Protein AF-A0AAD7B2P4-F1 (afdb_monomer_lite)

Organism: NCBI:txid1738132

Sequence (208 aa):
MPHVQRLYASCAKVLDFLRAPALTEIAFDIHAFEAPQDTLSNFFARSSCTPRRLCIEGIPDPSVTADILNKHPAITSLTLLIDEDKPVDVSVDILHRHLTMLTVDNVTPVVSPLLREIRFGVVGPTFPNDSDYSLFITMLQSRRAPGSSCALADVLFLTYDSPTFDSVILSAMDALRKGGLSLVVRSGDTAEVRWAMKRFVYRVPWIY

Radius of gyration: 16.86 Å; chains: 1; bounding box: 52×45×42 Å

pLDDT: mean 81.53, std 12.49, range [33.88, 95.88]

Structure (mmCIF, N/CA/C/O backbone):
data_AF-A0AAD7B2P4-F1
#
_entry.id   AF-A0AAD7B2P4-F1
#
loop_
_atom_site.group_PDB
_atom_site.id
_atom_site.type_symbol
_atom_site.label_atom_id
_atom_site.label_alt_id
_atom_site.label_comp_id
_atom_site.label_asym_id
_atom_site.label_entity_id
_atom_site.label_seq_id
_atom_site.pdbx_PDB_ins_code
_atom_site.Cartn_x
_atom_site.Cartn_y
_atom_site.Cartn_z
_atom_site.occupancy
_atom_site.B_iso_or_equiv
_atom_site.auth_seq_id
_atom_site.auth_comp_id
_atom_site.auth_asym_id
_atom_site.auth_atom_id
_atom_site.pdbx_PDB_model_num
ATOM 1 N N . MET A 1 1 ? -26.119 -0.534 -4.260 1.00 62.16 1 MET A N 1
ATOM 2 C CA . MET A 1 1 ? -26.083 -1.952 -3.846 1.00 62.16 1 MET A CA 1
ATOM 3 C C . MET A 1 1 ? -25.779 -2.020 -2.349 1.00 62.16 1 MET A C 1
ATOM 5 O O . MET A 1 1 ? -24.640 -1.774 -1.969 1.00 62.16 1 MET A O 1
ATOM 9 N N . PRO A 1 2 ? -26.774 -2.279 -1.484 1.00 72.75 2 PRO A N 1
ATOM 10 C CA . PRO A 1 2 ? -26.628 -2.093 -0.034 1.00 72.75 2 PRO A CA 1
ATOM 11 C C . PRO A 1 2 ? -25.723 -3.126 0.656 1.00 72.75 2 PRO A C 1
ATOM 13 O O . PRO A 1 2 ? -25.266 -2.872 1.762 1.00 72.75 2 PRO A O 1
ATOM 16 N N . HIS A 1 3 ? -25.433 -4.261 0.011 1.00 84.06 3 HIS A N 1
ATOM 17 C CA . HIS A 1 3 ? -24.680 -5.371 0.614 1.00 84.06 3 HIS A CA 1
ATOM 18 C C . HIS A 1 3 ? -23.285 -5.590 0.015 1.00 84.06 3 HIS A C 1
ATOM 20 O O . HIS A 1 3 ? -22.590 -6.521 0.411 1.00 84.06 3 HIS A O 1
ATOM 26 N N . VAL A 1 4 ? -22.865 -4.770 -0.953 1.00 84.56 4 VAL A N 1
ATOM 27 C CA . VAL A 1 4 ? -21.546 -4.932 -1.577 1.00 84.56 4 VAL A CA 1
ATOM 28 C C . VAL A 1 4 ? -20.472 -4.493 -0.590 1.00 84.56 4 VAL A C 1
ATOM 30 O O . VAL A 1 4 ? -20.357 -3.313 -0.276 1.00 84.56 4 VAL A O 1
ATOM 33 N N . GLN A 1 5 ? -19.699 -5.465 -0.109 1.00 87.19 5 GLN A N 1
ATOM 34 C CA . GLN A 1 5 ? -18.582 -5.250 0.817 1.00 87.19 5 GLN A CA 1
ATOM 35 C C . GLN A 1 5 ? -17.244 -5.075 0.102 1.00 87.19 5 GLN A C 1
ATOM 37 O O . GLN A 1 5 ? -16.326 -4.471 0.650 1.00 87.19 5 GLN A O 1
ATOM 42 N N . ARG A 1 6 ? -17.133 -5.603 -1.120 1.00 87.94 6 ARG A N 1
ATOM 43 C CA . ARG A 1 6 ? -15.901 -5.623 -1.904 1.00 87.94 6 ARG A CA 1
ATOM 44 C C . ARG A 1 6 ? -16.196 -5.154 -3.317 1.00 87.94 6 ARG A C 1
ATOM 46 O O . ARG A 1 6 ? -17.137 -5.652 -3.934 1.00 87.94 6 ARG A O 1
ATOM 53 N N . LEU A 1 7 ? -15.403 -4.213 -3.805 1.00 86.62 7 LEU A N 1
ATOM 54 C CA . LEU A 1 7 ? -15.534 -3.650 -5.141 1.00 86.62 7 LEU A CA 1
ATOM 55 C C . LEU A 1 7 ? -14.169 -3.666 -5.813 1.00 86.62 7 LEU A C 1
ATOM 57 O O . LEU A 1 7 ? -13.215 -3.089 -5.298 1.00 86.62 7 LEU A O 1
ATOM 61 N N . TYR A 1 8 ? -14.114 -4.311 -6.971 1.00 86.06 8 TYR A N 1
ATOM 62 C CA . TYR A 1 8 ? -13.025 -4.150 -7.916 1.00 86.06 8 TYR A CA 1
ATOM 63 C C . TYR A 1 8 ? -13.550 -3.357 -9.107 1.00 86.06 8 TYR A C 1
ATOM 65 O O . TYR A 1 8 ? -14.603 -3.696 -9.655 1.00 86.06 8 TYR A O 1
ATOM 73 N N . ALA A 1 9 ? -12.844 -2.297 -9.478 1.00 81.88 9 ALA A N 1
ATOM 74 C CA . ALA A 1 9 ? -13.214 -1.455 -10.600 1.00 81.88 9 ALA A CA 1
ATOM 75 C C . ALA A 1 9 ? -11.976 -1.110 -11.427 1.00 81.88 9 ALA A C 1
ATOM 77 O O . ALA A 1 9 ? -11.047 -0.485 -10.928 1.00 81.88 9 ALA A O 1
ATOM 78 N N . SER A 1 10 ? -12.005 -1.474 -12.706 1.00 77.56 10 SER A N 1
ATOM 79 C CA . SER A 1 10 ? -10.991 -1.081 -13.690 1.00 77.56 10 SER A CA 1
ATOM 80 C C . SER A 1 10 ? -11.397 0.118 -14.546 1.00 77.56 10 SER A C 1
ATOM 82 O O . SER A 1 10 ? -10.651 0.554 -15.411 1.00 77.56 10 SER A O 1
ATOM 84 N N . CYS A 1 11 ? -12.595 0.662 -14.317 1.00 76.56 11 CYS A N 1
ATOM 85 C CA . CYS A 1 11 ? -13.093 1.849 -14.998 1.00 76.56 11 CYS A CA 1
ATOM 86 C C . CYS A 1 11 ? -13.671 2.821 -13.968 1.00 76.56 11 CYS A C 1
ATOM 88 O O . CYS A 1 11 ? -14.691 2.532 -13.332 1.00 76.56 11 CYS A O 1
ATOM 90 N N . ALA A 1 12 ? -13.046 3.992 -13.821 1.00 74.00 12 ALA A N 1
ATOM 91 C CA . ALA A 1 12 ? -13.447 4.981 -12.821 1.00 74.00 12 ALA A CA 1
ATOM 92 C C . ALA A 1 12 ? -14.881 5.491 -13.041 1.00 74.00 12 ALA A C 1
ATOM 94 O O . ALA A 1 12 ? -15.605 5.720 -12.075 1.00 74.00 12 ALA A O 1
ATOM 95 N N . LYS A 1 13 ? -15.345 5.574 -14.297 1.00 77.88 13 LYS A N 1
ATOM 96 C CA . LYS A 1 13 ? -16.713 6.017 -14.632 1.00 77.88 13 LYS A CA 1
ATOM 97 C C . LYS A 1 13 ? -17.796 5.150 -13.996 1.00 77.88 13 LYS A C 1
ATOM 99 O O . LYS A 1 13 ? -18.876 5.645 -13.699 1.00 77.88 13 LYS A O 1
ATOM 104 N N . VAL A 1 14 ? -17.529 3.864 -13.752 1.00 78.69 14 VAL A N 1
ATOM 105 C CA . VAL A 1 14 ? -18.493 2.983 -13.070 1.00 78.69 14 VAL A CA 1
ATOM 106 C C . VAL A 1 14 ? -18.776 3.490 -11.654 1.00 78.69 14 VAL A C 1
ATOM 108 O O . VAL A 1 14 ? -19.903 3.388 -11.172 1.00 78.69 14 VAL A O 1
ATOM 111 N N . LEU A 1 15 ? -17.790 4.107 -11.003 1.00 82.25 15 LEU A N 1
ATOM 112 C CA . LEU A 1 15 ? -17.927 4.624 -9.646 1.00 82.25 15 LEU A CA 1
ATOM 113 C C . LEU A 1 15 ? -18.937 5.762 -9.563 1.00 82.25 15 LEU A C 1
ATOM 115 O O . LEU A 1 15 ? -19.618 5.875 -8.543 1.00 82.25 15 LEU A O 1
ATOM 119 N N . ASP A 1 16 ? -19.107 6.544 -10.632 1.00 82.12 16 ASP A N 1
ATOM 120 C CA . ASP A 1 16 ? -20.086 7.635 -10.701 1.00 82.12 16 ASP A CA 1
ATOM 121 C C . ASP A 1 16 ? -21.530 7.173 -10.513 1.00 82.12 16 ASP A C 1
ATOM 123 O O . ASP A 1 16 ? -22.348 7.905 -9.954 1.00 82.12 16 ASP A O 1
ATOM 127 N N . PHE A 1 17 ? -21.817 5.921 -10.860 1.00 82.62 17 PHE A N 1
ATOM 128 C CA . PHE A 1 17 ? -23.153 5.338 -10.773 1.00 82.62 17 PHE A CA 1
ATOM 129 C C . PHE A 1 17 ? -23.341 4.429 -9.554 1.00 82.62 17 PHE A C 1
ATOM 131 O O . PHE A 1 17 ? -24.453 3.968 -9.282 1.00 82.62 17 PHE A O 1
ATOM 138 N N . LEU A 1 18 ? -22.275 4.161 -8.794 1.00 84.44 18 LEU A N 1
ATOM 139 C CA . LEU A 1 18 ? -22.318 3.237 -7.669 1.00 84.44 18 LEU A CA 1
ATOM 140 C C . LEU A 1 18 ? -22.552 3.950 -6.333 1.00 84.44 18 LEU A C 1
ATOM 142 O O . LEU A 1 18 ? -21.940 4.964 -6.001 1.00 84.44 18 LEU A O 1
ATOM 146 N N . ARG A 1 19 ? -23.423 3.336 -5.524 1.00 87.88 19 ARG A N 1
ATOM 147 C CA . ARG A 1 19 ? -23.543 3.571 -4.080 1.00 87.88 19 ARG A CA 1
ATOM 148 C C . ARG A 1 19 ? -23.366 2.249 -3.349 1.00 87.88 19 ARG A C 1
ATOM 150 O O . ARG A 1 19 ? -24.172 1.328 -3.548 1.00 87.88 19 ARG A O 1
ATOM 157 N N . ALA A 1 20 ? -22.335 2.162 -2.518 1.00 88.19 20 ALA A N 1
ATOM 158 C CA . ALA A 1 20 ? -21.986 0.955 -1.772 1.00 88.19 20 ALA A CA 1
ATOM 159 C C . ALA A 1 20 ? -21.660 1.296 -0.303 1.00 88.19 20 ALA A C 1
ATOM 161 O O . ALA A 1 20 ? -20.492 1.335 0.066 1.00 88.19 20 ALA A O 1
ATOM 162 N N . PRO A 1 21 ? -22.668 1.551 0.553 1.00 87.38 21 PRO A N 1
ATOM 163 C CA . PRO A 1 21 ? -22.439 1.982 1.939 1.00 87.38 21 PRO A CA 1
ATOM 164 C C . PRO A 1 21 ? -21.798 0.916 2.829 1.00 87.38 21 PRO A C 1
ATOM 166 O O . PRO A 1 21 ? -21.083 1.247 3.768 1.00 87.38 21 PRO A O 1
ATOM 169 N N . ALA A 1 22 ? -21.998 -0.365 2.513 1.00 87.62 22 ALA A N 1
ATOM 170 C CA . ALA A 1 22 ? -21.385 -1.478 3.235 1.00 87.62 22 ALA A CA 1
ATOM 171 C C . ALA A 1 22 ? -19.956 -1.810 2.763 1.00 87.62 22 ALA A C 1
ATOM 173 O O . ALA A 1 22 ? -19.406 -2.830 3.182 1.00 87.62 22 ALA A O 1
ATOM 174 N N . LEU A 1 23 ? -19.364 -1.001 1.877 1.00 88.25 23 LEU A N 1
ATOM 175 C CA . LEU A 1 23 ? -18.067 -1.297 1.284 1.00 88.25 23 LEU A CA 1
ATOM 176 C C . LEU A 1 23 ? -16.938 -1.187 2.314 1.00 88.25 23 LEU A C 1
ATOM 178 O O . LEU A 1 23 ? -16.748 -0.144 2.939 1.00 88.25 23 LEU A O 1
ATOM 182 N N . THR A 1 24 ? -16.167 -2.262 2.451 1.00 88.38 24 THR A N 1
ATOM 183 C CA . THR A 1 24 ? -15.015 -2.361 3.356 1.00 88.38 24 THR A CA 1
ATOM 184 C C . THR A 1 24 ? -13.703 -2.577 2.612 1.00 88.38 24 THR A C 1
ATOM 186 O O . THR A 1 24 ? -12.643 -2.294 3.169 1.00 88.38 24 THR A O 1
ATOM 189 N N . GLU A 1 25 ? -13.742 -3.035 1.361 1.00 88.25 25 GLU A N 1
ATOM 190 C CA . GLU A 1 25 ? -12.551 -3.220 0.532 1.00 88.25 25 GLU A CA 1
ATOM 191 C C . GLU A 1 25 ? -12.788 -2.671 -0.861 1.00 88.25 25 GLU A C 1
ATOM 193 O O . GLU A 1 25 ? -13.838 -2.904 -1.471 1.00 88.25 25 GLU A O 1
ATOM 198 N N . ILE A 1 26 ? -11.785 -1.965 -1.363 1.00 87.12 26 ILE A N 1
ATOM 199 C CA . ILE A 1 26 ? -11.843 -1.372 -2.681 1.00 87.12 26 ILE A CA 1
ATOM 200 C C . ILE A 1 26 ? -10.515 -1.540 -3.398 1.00 87.12 26 ILE A C 1
ATOM 202 O O . ILE A 1 26 ? -9.444 -1.332 -2.823 1.00 87.12 26 ILE A O 1
ATOM 206 N N . ALA A 1 27 ? -10.605 -1.963 -4.648 1.00 85.44 27 ALA A N 1
ATOM 207 C CA . ALA A 1 27 ? -9.470 -2.153 -5.518 1.00 85.44 27 ALA A CA 1
ATOM 208 C C . ALA A 1 27 ? -9.734 -1.464 -6.851 1.00 85.44 27 ALA A C 1
ATOM 210 O O . ALA A 1 27 ? -10.786 -1.665 -7.465 1.00 85.44 27 ALA A O 1
ATOM 211 N N . PHE A 1 28 ? -8.773 -0.654 -7.270 1.00 80.81 28 PHE A N 1
ATOM 212 C CA . PHE A 1 28 ? -8.851 0.130 -8.486 1.00 80.81 28 PHE A CA 1
ATOM 213 C C . PHE A 1 28 ? -7.697 -0.194 -9.404 1.00 80.81 28 PHE A C 1
ATOM 215 O O . PHE A 1 28 ? -6.551 -0.208 -8.966 1.00 80.81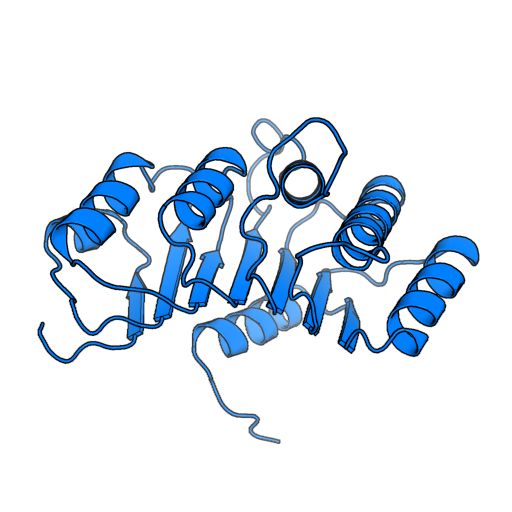 28 PHE A O 1
ATOM 222 N N . ASP A 1 29 ? -8.012 -0.390 -10.674 1.00 78.88 29 ASP A N 1
ATOM 223 C CA . ASP A 1 29 ? -7.012 -0.338 -11.729 1.00 78.88 29 ASP A CA 1
ATOM 224 C C . ASP A 1 29 ? -7.004 1.083 -12.300 1.00 78.88 29 ASP A C 1
ATOM 226 O O . ASP A 1 29 ? -7.985 1.542 -12.892 1.00 78.88 29 ASP A O 1
ATOM 230 N N . ILE A 1 30 ? -5.928 1.813 -12.019 1.00 69.50 30 ILE A N 1
ATOM 231 C CA . ILE A 1 30 ? -5.677 3.161 -12.512 1.00 69.50 30 ILE A CA 1
ATOM 232 C C . ILE A 1 30 ? -4.673 3.047 -13.648 1.00 69.50 30 ILE A C 1
ATOM 234 O O . ILE A 1 30 ? -3.461 3.234 -13.508 1.00 69.50 30 ILE A O 1
ATOM 238 N N . HIS A 1 31 ? -5.203 2.825 -14.842 1.00 65.38 31 HIS A N 1
ATOM 239 C CA . HIS A 1 31 ? -4.463 3.182 -16.033 1.00 65.38 31 HIS A CA 1
ATOM 240 C C . HIS A 1 31 ? -4.279 4.706 -16.030 1.00 65.38 31 HIS A C 1
ATOM 242 O O . HIS A 1 31 ? -5.256 5.433 -15.865 1.00 65.38 31 HIS A O 1
ATOM 248 N N . ALA A 1 32 ? -3.033 5.163 -16.216 1.00 52.56 32 ALA A N 1
ATOM 249 C CA . ALA A 1 32 ? -2.529 6.550 -16.122 1.00 52.56 32 ALA A CA 1
ATOM 250 C C . ALA A 1 32 ? -3.357 7.695 -16.765 1.00 52.56 32 ALA A C 1
ATOM 252 O O . ALA A 1 32 ? -2.968 8.852 -16.676 1.00 52.56 32 ALA A O 1
ATOM 253 N N . PHE A 1 33 ? -4.480 7.398 -17.417 1.00 50.88 33 PHE A N 1
ATOM 254 C CA . PHE A 1 33 ? -5.346 8.348 -18.105 1.00 50.88 33 PHE A CA 1
ATOM 255 C C . PHE A 1 33 ? -6.777 8.436 -17.541 1.00 50.88 33 PHE A C 1
ATOM 257 O O . PHE A 1 33 ? -7.540 9.265 -18.028 1.00 50.88 33 PHE A O 1
ATOM 264 N N . GLU A 1 34 ? -7.178 7.621 -16.552 1.00 53.31 34 GLU A N 1
ATOM 265 C CA . GLU A 1 34 ? -8.616 7.436 -16.266 1.00 53.31 34 GLU A CA 1
ATOM 266 C C . GLU A 1 34 ? -9.104 7.605 -14.822 1.00 53.31 34 GLU A C 1
ATOM 268 O O . GLU A 1 34 ? -10.308 7.482 -14.607 1.00 53.31 34 GLU A O 1
ATOM 273 N N . ALA A 1 35 ? -8.278 7.957 -13.835 1.00 56.41 35 ALA A N 1
ATOM 274 C CA . ALA A 1 35 ? -8.804 8.259 -12.497 1.00 56.41 35 ALA A CA 1
ATOM 275 C C . ALA A 1 35 ? -8.678 9.750 -12.157 1.00 56.41 35 ALA A C 1
ATOM 277 O O . ALA A 1 35 ? -7.710 10.144 -11.504 1.00 56.41 35 ALA A O 1
ATOM 278 N N . PRO A 1 36 ? -9.658 10.596 -12.533 1.00 61.00 36 PRO A N 1
ATOM 279 C CA . PRO A 1 36 ? -9.797 11.896 -11.900 1.00 61.00 36 PRO A CA 1
ATOM 280 C C . PRO A 1 36 ? -9.910 11.667 -10.389 1.00 61.00 36 PRO A C 1
ATOM 282 O O . PRO A 1 36 ? -10.794 10.943 -9.926 1.00 61.00 36 PRO A O 1
ATOM 285 N N . GLN A 1 37 ? -9.017 12.278 -9.615 1.00 63.50 37 GLN A N 1
ATOM 286 C CA . GLN A 1 37 ? -9.062 12.348 -8.147 1.00 63.50 37 GLN A CA 1
ATOM 287 C C . GLN A 1 37 ? -10.467 12.710 -7.627 1.00 63.50 37 GLN A C 1
ATOM 289 O O . GLN A 1 37 ? -10.914 12.232 -6.575 1.00 63.50 37 GLN A O 1
ATOM 294 N N . ASP A 1 38 ? -11.191 13.493 -8.425 1.00 70.25 38 ASP A N 1
ATOM 295 C CA . ASP A 1 38 ? -12.582 13.868 -8.223 1.00 70.25 38 ASP A CA 1
ATOM 296 C C . ASP A 1 38 ? -13.528 12.664 -8.244 1.00 70.25 38 ASP A C 1
ATOM 298 O O . ASP A 1 38 ? -14.393 12.559 -7.382 1.00 70.25 38 ASP A O 1
ATOM 302 N N . THR A 1 39 ? -13.363 11.708 -9.162 1.00 77.56 39 THR A N 1
ATOM 303 C CA . THR A 1 39 ? -14.240 10.533 -9.282 1.00 77.56 39 THR A CA 1
ATOM 304 C C . THR A 1 39 ? -14.177 9.651 -8.034 1.00 77.56 39 THR A C 1
ATOM 306 O O . THR A 1 39 ? -15.216 9.232 -7.519 1.00 77.56 39 THR A O 1
ATOM 309 N N . LEU A 1 40 ? -12.976 9.418 -7.494 1.00 76.31 40 LEU A N 1
ATOM 310 C CA . LEU A 1 40 ? -12.789 8.635 -6.268 1.00 76.31 40 LEU A CA 1
ATOM 311 C C . LEU A 1 40 ? -13.313 9.371 -5.036 1.00 76.31 40 LEU A C 1
ATOM 313 O O . LEU A 1 40 ? -14.074 8.800 -4.252 1.00 76.31 40 LEU A O 1
ATOM 317 N N . SER A 1 41 ? -12.971 10.654 -4.898 1.00 75.31 41 SER A N 1
ATOM 318 C CA . SER A 1 41 ? -13.468 11.488 -3.798 1.00 75.31 41 SER A CA 1
ATOM 319 C C . SER A 1 41 ? -15.001 11.553 -3.802 1.00 75.31 41 SER A C 1
ATOM 321 O O . SER A 1 41 ? -15.642 11.339 -2.770 1.00 75.31 41 SER A O 1
ATOM 323 N N . ASN A 1 42 ? -15.601 11.762 -4.977 1.00 80.62 42 ASN A N 1
ATOM 324 C CA . ASN A 1 42 ? -17.049 11.798 -5.157 1.00 80.62 42 ASN A CA 1
ATOM 325 C C . ASN A 1 42 ? -17.691 10.444 -4.852 1.00 80.62 42 ASN A C 1
ATOM 327 O O . ASN A 1 42 ? -18.747 10.389 -4.220 1.00 80.62 42 ASN A O 1
ATOM 331 N N . PHE A 1 43 ? -17.061 9.341 -5.259 1.00 84.88 43 PHE A N 1
ATOM 332 C CA . PHE A 1 43 ? -17.543 8.003 -4.943 1.00 84.88 43 PHE A CA 1
ATOM 333 C C . PHE A 1 43 ? -17.619 7.755 -3.438 1.00 84.88 43 PHE A C 1
ATOM 335 O O . PHE A 1 43 ? -18.668 7.317 -2.954 1.00 84.88 43 PHE A O 1
ATOM 342 N N . PHE A 1 44 ? -16.553 8.052 -2.695 1.00 83.19 44 PHE A N 1
ATOM 343 C CA . PHE A 1 44 ? -16.549 7.840 -1.252 1.00 83.19 44 PHE A CA 1
ATOM 344 C C . PHE A 1 44 ? -17.543 8.754 -0.534 1.00 83.19 44 PHE A C 1
ATOM 346 O O . PHE A 1 44 ? -18.286 8.282 0.329 1.00 83.19 44 PHE A O 1
ATOM 353 N N . ALA A 1 45 ? -17.633 10.025 -0.943 1.00 81.56 45 ALA A N 1
ATOM 354 C CA . ALA A 1 45 ? -18.609 10.965 -0.399 1.00 81.56 45 ALA A CA 1
ATOM 355 C C . ALA A 1 45 ? -20.053 10.465 -0.594 1.00 81.56 45 ALA A C 1
ATOM 357 O O . ALA A 1 45 ? -20.833 10.425 0.358 1.00 81.56 45 ALA A O 1
ATOM 358 N N . ARG A 1 46 ? -20.403 10.010 -1.807 1.00 86.38 46 ARG A N 1
ATOM 359 C CA . ARG A 1 46 ? -21.746 9.485 -2.124 1.00 86.38 46 ARG A CA 1
ATOM 360 C C . ARG A 1 46 ? -22.046 8.142 -1.468 1.00 86.38 46 ARG A C 1
ATOM 362 O O . ARG A 1 46 ? -23.200 7.876 -1.139 1.00 86.38 46 ARG A O 1
ATOM 369 N N . SER A 1 47 ? -21.050 7.263 -1.373 1.00 84.12 47 SER A N 1
ATOM 370 C CA . SER A 1 47 ? -21.241 5.920 -0.825 1.00 84.12 47 SER A CA 1
ATOM 371 C C . SER A 1 47 ? -21.302 5.925 0.697 1.00 84.12 47 SER A C 1
ATOM 373 O O . SER A 1 47 ? -21.877 4.995 1.248 1.00 84.12 47 SER A O 1
ATOM 375 N N . SER A 1 48 ? -20.741 6.940 1.369 1.00 84.12 48 SER A N 1
ATOM 376 C CA . SER A 1 48 ? -20.627 6.997 2.837 1.00 84.12 48 SER A CA 1
ATOM 377 C C . SER A 1 48 ? -19.980 5.737 3.432 1.00 84.12 48 SER A C 1
ATOM 379 O O . SER A 1 48 ? -20.280 5.336 4.555 1.00 84.12 48 SER A O 1
ATOM 381 N N . CYS A 1 49 ? -19.119 5.079 2.655 1.00 87.12 49 CYS A N 1
ATOM 382 C CA . CYS A 1 49 ? -18.442 3.864 3.072 1.00 87.12 49 CYS A CA 1
ATOM 383 C C . CYS A 1 49 ? -17.170 4.177 3.865 1.00 87.12 49 CYS A C 1
ATOM 385 O O . CYS A 1 49 ? -16.618 5.275 3.806 1.00 87.12 49 CYS A O 1
ATOM 387 N N . THR A 1 50 ? -16.705 3.185 4.619 1.00 88.56 50 THR A N 1
ATOM 388 C CA . THR A 1 50 ? -15.506 3.275 5.462 1.00 88.56 50 THR A CA 1
ATOM 389 C C . THR A 1 50 ? -14.561 2.134 5.091 1.00 88.56 50 THR A C 1
ATOM 391 O O . THR A 1 50 ? -14.484 1.123 5.798 1.00 88.56 50 THR A O 1
ATOM 394 N N . PRO A 1 51 ? -13.878 2.239 3.935 1.00 89.94 51 PRO A N 1
ATOM 395 C CA . PRO A 1 51 ? -12.998 1.177 3.477 1.00 89.94 51 PRO A CA 1
ATOM 396 C C . PRO A 1 51 ? -11.873 0.958 4.491 1.00 89.94 51 PRO A C 1
ATOM 398 O O . PRO A 1 51 ? -11.290 1.901 5.018 1.00 89.94 51 PRO A O 1
ATOM 401 N N . ARG A 1 52 ? -11.561 -0.311 4.750 1.00 92.69 52 ARG A N 1
ATOM 402 C CA . ARG A 1 52 ? -10.404 -0.745 5.541 1.00 92.69 52 ARG A CA 1
ATOM 403 C C . ARG A 1 52 ? -9.215 -1.102 4.664 1.00 92.69 52 ARG A C 1
ATOM 405 O O . ARG A 1 52 ? -8.083 -1.093 5.140 1.00 92.69 52 ARG A O 1
ATOM 412 N N . ARG A 1 53 ? -9.473 -1.448 3.401 1.00 91.94 53 ARG A N 1
ATOM 413 C CA . ARG A 1 53 ? -8.450 -1.856 2.438 1.00 91.94 53 ARG A CA 1
ATOM 414 C C . ARG A 1 53 ? -8.581 -1.069 1.150 1.00 91.94 53 ARG A C 1
ATOM 416 O O . ARG A 1 53 ? -9.676 -1.006 0.590 1.00 91.94 53 ARG A O 1
ATOM 423 N N . LEU A 1 54 ? -7.455 -0.532 0.700 1.00 90.81 54 LEU A N 1
ATOM 424 C CA . LEU A 1 54 ? -7.305 0.173 -0.562 1.00 90.81 54 LEU A CA 1
ATOM 425 C C . LEU A 1 54 ? -6.221 -0.521 -1.383 1.00 90.81 54 LEU A C 1
ATOM 427 O O . LEU A 1 54 ? -5.085 -0.654 -0.927 1.00 90.81 54 LEU A O 1
ATOM 431 N N . CYS A 1 55 ? -6.580 -0.951 -2.587 1.00 89.44 55 CYS A N 1
ATOM 432 C CA . CYS A 1 55 ? -5.629 -1.450 -3.570 1.00 89.44 55 CYS A CA 1
ATOM 433 C C . CYS A 1 55 ? -5.656 -0.556 -4.807 1.00 89.44 55 CYS A C 1
ATOM 435 O O . CYS A 1 55 ? -6.740 -0.224 -5.290 1.00 89.44 55 CYS A O 1
ATOM 437 N N . ILE A 1 56 ? -4.485 -0.189 -5.317 1.00 86.50 56 ILE A N 1
ATOM 438 C CA . ILE A 1 56 ? -4.344 0.591 -6.544 1.00 86.50 56 ILE A CA 1
ATOM 439 C C . ILE A 1 56 ? -3.331 -0.110 -7.453 1.00 86.50 56 ILE A C 1
ATOM 441 O O . ILE A 1 56 ? -2.211 -0.376 -7.027 1.00 86.50 56 ILE A O 1
ATOM 445 N N . GLU A 1 57 ? -3.744 -0.435 -8.673 1.00 83.06 57 GLU A N 1
ATOM 446 C CA . GLU A 1 57 ? -2.928 -1.012 -9.751 1.00 83.06 57 GLU A CA 1
ATOM 447 C C . GLU A 1 57 ? -2.664 0.058 -10.824 1.00 83.06 57 GLU A C 1
ATOM 449 O O . GLU A 1 57 ? -3.508 0.925 -11.044 1.00 83.06 57 GLU A O 1
ATOM 454 N N . GLY A 1 58 ? -1.490 0.034 -11.459 1.00 80.31 58 GLY A N 1
ATOM 455 C CA . GLY A 1 58 ? -1.108 0.950 -12.534 1.00 80.31 58 GLY A CA 1
ATOM 456 C C . GLY A 1 58 ? -0.123 2.036 -12.096 1.00 80.31 58 GLY A C 1
ATOM 457 O O . GLY A 1 58 ? 0.905 1.743 -11.499 1.00 80.31 58 GLY A O 1
ATOM 458 N N . ILE A 1 59 ? -0.417 3.299 -12.414 1.00 77.00 59 ILE A N 1
ATOM 459 C CA . ILE A 1 59 ? 0.470 4.453 -12.158 1.00 77.00 59 ILE A CA 1
ATOM 460 C C . ILE A 1 59 ? -0.258 5.425 -11.213 1.00 77.00 59 ILE A C 1
ATOM 462 O O . ILE A 1 59 ? -0.783 6.446 -11.663 1.00 77.00 59 ILE A O 1
ATOM 466 N N . PRO A 1 60 ? -0.391 5.094 -9.912 1.00 76.12 60 PRO A N 1
ATOM 467 C CA . PRO A 1 60 ? -1.026 5.996 -8.958 1.00 76.12 60 PRO A CA 1
ATOM 468 C C . PRO A 1 60 ? -0.211 7.281 -8.797 1.00 76.12 60 PRO A C 1
ATOM 470 O O . PRO A 1 60 ? 1.012 7.230 -8.708 1.00 76.12 60 PRO A O 1
ATOM 473 N N . ASP A 1 61 ? -0.871 8.435 -8.697 1.00 79.88 61 ASP A N 1
ATOM 474 C CA . ASP A 1 61 ? -0.194 9.651 -8.241 1.00 79.88 61 ASP A CA 1
ATOM 475 C C . ASP A 1 61 ? -0.101 9.640 -6.695 1.00 79.88 61 ASP A C 1
ATOM 477 O O . ASP A 1 61 ? -1.126 9.467 -6.023 1.00 79.88 61 ASP A O 1
ATOM 481 N N . PRO A 1 62 ? 1.090 9.846 -6.100 1.00 84.38 62 PRO A N 1
ATOM 482 C CA . PRO A 1 62 ? 1.274 9.865 -4.647 1.00 84.38 62 PRO A CA 1
ATOM 483 C C . PRO A 1 62 ? 0.385 10.871 -3.905 1.00 84.38 62 PRO A C 1
ATOM 485 O O . PRO A 1 62 ? -0.051 10.590 -2.790 1.00 84.38 62 PRO A O 1
ATOM 488 N N . SER A 1 63 ? 0.100 12.033 -4.502 1.00 83.19 63 SER A N 1
ATOM 489 C CA . SER A 1 63 ? -0.766 13.055 -3.903 1.00 83.19 63 SER A CA 1
ATOM 490 C C . SER A 1 63 ? -2.218 12.588 -3.830 1.00 83.19 63 SER A C 1
ATOM 492 O O . SER A 1 63 ? -2.868 12.755 -2.800 1.00 83.19 63 SER A O 1
ATOM 494 N N . VAL A 1 64 ? -2.697 11.898 -4.870 1.00 82.06 64 VAL A N 1
ATOM 495 C CA . VAL A 1 64 ? -4.033 11.288 -4.897 1.00 82.06 64 VAL A CA 1
ATOM 496 C C . VAL A 1 64 ? -4.130 10.187 -3.843 1.00 82.06 64 VAL A C 1
ATOM 498 O O . VAL A 1 64 ? -5.106 10.132 -3.093 1.00 82.06 64 VAL A O 1
ATOM 501 N N . THR A 1 65 ? -3.104 9.339 -3.735 1.00 86.50 65 THR A N 1
ATOM 502 C CA . THR A 1 65 ? -3.033 8.299 -2.700 1.00 86.50 65 THR A CA 1
ATOM 503 C C . THR A 1 65 ? -3.070 8.910 -1.294 1.00 86.50 65 THR A C 1
ATOM 505 O O . THR A 1 65 ? -3.864 8.468 -0.460 1.00 86.50 65 THR A O 1
ATOM 508 N N . ALA A 1 66 ? -2.268 9.947 -1.030 1.00 88.31 66 ALA A N 1
ATOM 509 C CA . ALA A 1 66 ? -2.236 10.638 0.261 1.00 88.31 66 ALA A CA 1
ATOM 510 C C . ALA A 1 66 ? -3.593 11.257 0.618 1.00 88.31 66 ALA A C 1
ATOM 512 O O . ALA A 1 66 ? -4.083 11.092 1.735 1.00 88.31 66 ALA A O 1
ATOM 513 N N . ASP A 1 67 ? -4.237 11.912 -0.346 1.00 85.69 67 ASP A N 1
ATOM 514 C CA . ASP A 1 67 ? -5.558 12.508 -0.180 1.00 85.69 67 ASP A CA 1
ATOM 515 C C . ASP A 1 67 ? -6.623 11.480 0.201 1.00 85.69 67 ASP A C 1
ATOM 517 O O . ASP A 1 67 ? -7.416 11.718 1.115 1.00 85.69 67 ASP A O 1
ATOM 521 N N . ILE A 1 68 ? -6.642 10.327 -0.474 1.00 86.00 68 ILE A N 1
ATOM 522 C CA . ILE A 1 68 ? -7.572 9.237 -0.158 1.00 86.00 68 ILE A CA 1
ATOM 523 C C . ILE A 1 68 ? -7.314 8.734 1.264 1.00 86.00 68 ILE A C 1
ATOM 525 O O . ILE A 1 68 ? -8.251 8.602 2.050 1.00 86.00 68 ILE A O 1
ATOM 529 N N . LEU A 1 69 ? -6.053 8.490 1.617 1.00 90.06 69 LEU A N 1
ATOM 530 C CA . LEU A 1 69 ? -5.667 8.008 2.942 1.00 90.06 69 LEU A CA 1
ATOM 531 C C . LEU A 1 69 ? -6.046 8.993 4.059 1.00 90.06 69 LEU A C 1
ATOM 533 O O . LEU A 1 69 ? -6.527 8.570 5.110 1.00 90.06 69 LEU A O 1
ATOM 537 N N . ASN A 1 70 ? -5.894 10.295 3.819 1.00 87.94 70 ASN A N 1
ATOM 538 C CA . ASN A 1 70 ? -6.246 11.340 4.779 1.00 87.94 70 ASN A CA 1
ATOM 539 C C . ASN A 1 70 ? -7.765 11.509 4.929 1.00 87.94 70 ASN A C 1
ATOM 541 O O . ASN A 1 70 ? -8.261 11.700 6.040 1.00 87.94 70 ASN A O 1
ATOM 545 N N . LYS A 1 71 ? -8.525 11.402 3.832 1.00 86.44 71 LYS A N 1
ATOM 546 C CA . LYS A 1 71 ? -9.999 11.470 3.852 1.00 86.44 71 LYS A CA 1
ATOM 547 C C . LYS A 1 71 ? -10.641 10.197 4.411 1.00 86.44 71 LYS A C 1
ATOM 549 O O . LYS A 1 71 ? -11.768 10.247 4.907 1.00 86.44 71 LYS A O 1
ATOM 554 N N . HIS A 1 72 ? -9.936 9.067 4.361 1.00 88.19 72 HIS A N 1
ATOM 555 C CA . HIS A 1 72 ? -10.429 7.759 4.794 1.00 88.19 72 HIS A CA 1
ATOM 556 C C . HIS A 1 72 ? -9.505 7.121 5.842 1.00 88.19 72 HIS A C 1
ATOM 558 O O . HIS A 1 72 ? -8.872 6.097 5.576 1.00 88.19 72 HIS A O 1
ATOM 564 N N . PRO A 1 73 ? -9.486 7.651 7.081 1.00 88.62 73 PRO A N 1
ATOM 565 C CA . PRO A 1 73 ? -8.587 7.182 8.140 1.00 88.62 73 PRO A CA 1
ATOM 566 C C . PRO A 1 73 ? -8.869 5.744 8.606 1.00 88.62 73 PRO A C 1
ATOM 568 O O . PRO A 1 73 ? -8.055 5.149 9.302 1.00 88.62 73 PRO A O 1
ATOM 571 N N . ALA A 1 74 ? -10.014 5.163 8.231 1.00 90.94 74 ALA A N 1
ATOM 572 C CA . ALA A 1 74 ? -10.338 3.765 8.512 1.00 90.94 74 ALA A CA 1
ATOM 573 C C . ALA A 1 74 ? -9.505 2.766 7.684 1.00 90.94 74 ALA A C 1
ATOM 575 O O . ALA A 1 74 ? -9.516 1.571 7.997 1.00 90.94 74 ALA A O 1
ATOM 576 N N . ILE A 1 75 ? -8.799 3.230 6.643 1.00 93.31 75 ILE A N 1
ATOM 577 C CA . ILE A 1 75 ? -7.923 2.392 5.825 1.00 93.31 75 ILE A CA 1
ATOM 578 C C . ILE A 1 75 ? -6.720 1.968 6.666 1.00 93.31 75 ILE A C 1
ATOM 580 O O . ILE A 1 75 ? -5.894 2.785 7.064 1.00 93.31 75 ILE A O 1
ATOM 584 N N . THR A 1 76 ? -6.602 0.663 6.896 1.00 95.69 76 THR A N 1
ATOM 585 C CA . THR A 1 76 ? -5.493 0.053 7.639 1.00 95.69 76 T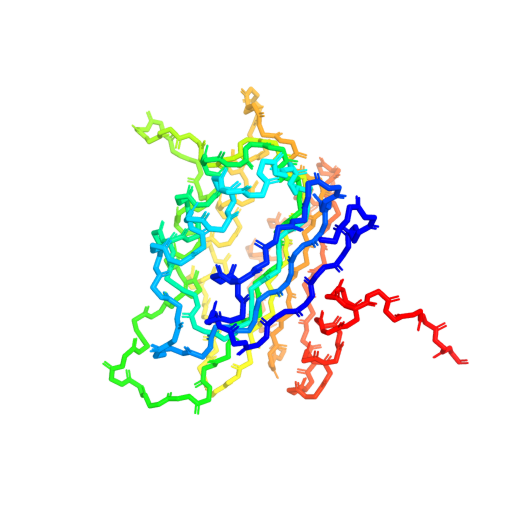HR A CA 1
ATOM 586 C C . THR A 1 76 ? -4.576 -0.784 6.752 1.00 95.69 76 THR A C 1
ATOM 588 O O . THR A 1 76 ? -3.513 -1.203 7.208 1.00 95.69 76 THR A O 1
ATOM 591 N N . SER A 1 77 ? -4.966 -1.028 5.497 1.00 95.25 77 SER A N 1
ATOM 592 C CA . SER A 1 77 ? -4.215 -1.832 4.533 1.00 95.25 77 SER A CA 1
ATOM 593 C C . SER A 1 77 ? -4.141 -1.113 3.190 1.00 95.25 77 SER A C 1
ATOM 595 O O . SER A 1 77 ? -5.178 -0.830 2.581 1.00 95.25 77 SER A O 1
ATOM 597 N N . LEU A 1 78 ? -2.919 -0.832 2.742 1.00 94.25 78 LEU A N 1
ATOM 598 C CA . LEU A 1 78 ? -2.617 -0.216 1.454 1.00 94.25 78 LEU A CA 1
ATOM 599 C C . LEU A 1 78 ? -1.855 -1.209 0.579 1.00 94.25 78 LEU A C 1
ATOM 601 O O . LEU A 1 78 ? -0.872 -1.804 1.015 1.00 94.25 78 LEU A O 1
ATOM 605 N N . THR A 1 79 ? -2.301 -1.380 -0.659 1.00 92.31 79 THR A N 1
ATOM 606 C CA . THR A 1 79 ? -1.608 -2.176 -1.676 1.00 92.31 79 THR A CA 1
ATOM 607 C C . THR A 1 79 ? -1.430 -1.334 -2.929 1.00 92.31 79 THR A C 1
ATOM 609 O O . THR A 1 79 ? -2.410 -0.831 -3.472 1.00 92.31 79 THR A O 1
ATOM 612 N N . LEU A 1 80 ? -0.191 -1.184 -3.379 1.00 90.44 80 LEU A N 1
ATOM 613 C CA . LEU A 1 80 ? 0.179 -0.451 -4.582 1.00 90.44 80 LEU A CA 1
ATOM 614 C C . LEU A 1 80 ? 0.886 -1.418 -5.529 1.00 90.44 80 LEU A C 1
ATOM 616 O O . LEU A 1 80 ? 1.958 -1.926 -5.206 1.00 90.44 80 LEU A O 1
ATOM 620 N N . LEU A 1 81 ? 0.262 -1.707 -6.666 1.00 86.44 81 LEU A N 1
ATOM 621 C CA . LEU A 1 81 ? 0.874 -2.420 -7.780 1.00 86.44 81 LEU A CA 1
ATOM 622 C C . LEU A 1 81 ? 1.245 -1.382 -8.837 1.00 86.44 81 LEU A C 1
ATOM 624 O O . LEU A 1 81 ? 0.382 -0.890 -9.555 1.00 86.44 81 LEU A O 1
ATOM 628 N N . ILE A 1 82 ? 2.521 -1.026 -8.871 1.00 84.62 82 ILE A N 1
ATOM 629 C CA . ILE A 1 82 ? 3.095 -0.044 -9.778 1.00 84.62 82 ILE A CA 1
ATOM 630 C C . ILE A 1 82 ? 3.463 -0.774 -11.069 1.00 84.62 82 ILE A C 1
ATOM 632 O O . ILE A 1 82 ? 4.284 -1.690 -11.048 1.00 84.62 82 ILE A O 1
ATOM 636 N N . ASP A 1 83 ? 2.804 -0.395 -12.160 1.00 78.19 83 ASP A N 1
ATOM 637 C CA . ASP A 1 83 ? 2.991 -0.971 -13.491 1.00 78.19 83 ASP A CA 1
ATOM 638 C C . ASP A 1 83 ? 3.641 0.065 -14.417 1.00 78.19 83 ASP A C 1
ATOM 640 O O . ASP A 1 83 ? 2.991 1.006 -14.884 1.00 78.19 83 ASP A O 1
ATOM 644 N N . GLU A 1 84 ? 4.942 -0.094 -14.638 1.00 68.25 84 GLU A N 1
ATOM 645 C CA . GLU A 1 84 ? 5.808 0.817 -15.388 1.00 68.25 84 GLU A CA 1
ATOM 646 C C . GLU A 1 84 ? 5.986 0.389 -16.854 1.00 68.25 84 GLU A C 1
ATOM 648 O O . GLU A 1 84 ? 6.850 0.919 -17.546 1.00 68.25 84 GLU A O 1
ATOM 653 N N . ASP A 1 85 ? 5.134 -0.499 -17.387 1.00 62.16 85 ASP A N 1
ATOM 654 C CA . ASP A 1 85 ? 5.123 -0.900 -18.810 1.00 62.16 85 ASP A CA 1
ATOM 655 C C . ASP A 1 85 ? 4.765 0.261 -19.789 1.00 62.16 85 ASP A C 1
ATOM 657 O O . ASP A 1 85 ? 4.431 0.033 -20.956 1.00 62.16 85 ASP A O 1
ATOM 661 N N . LYS A 1 86 ? 4.814 1.531 -19.352 1.00 54.22 86 LYS A N 1
ATOM 662 C CA . LYS A 1 86 ? 4.499 2.735 -20.145 1.00 54.22 86 LYS A CA 1
ATOM 663 C C . LYS A 1 86 ? 5.736 3.627 -20.366 1.00 54.22 86 LYS A C 1
ATOM 665 O O . LYS A 1 86 ? 6.680 3.564 -19.589 1.00 54.22 86 LYS A O 1
ATOM 670 N N . PRO A 1 87 ? 5.759 4.468 -21.422 1.00 51.69 87 PRO A N 1
ATOM 671 C CA . PRO A 1 87 ? 6.950 5.222 -21.823 1.00 51.69 87 PRO A CA 1
ATOM 672 C C . PRO A 1 87 ? 7.504 6.162 -20.738 1.00 51.69 87 PRO A C 1
ATOM 674 O O . PRO A 1 87 ? 6.749 6.848 -20.048 1.00 51.69 87 PRO A O 1
ATOM 677 N N . VAL A 1 88 ? 8.838 6.232 -20.692 1.00 48.59 88 VAL A N 1
ATOM 678 C CA . VAL A 1 88 ? 9.711 6.870 -19.683 1.00 48.59 88 VAL A CA 1
ATOM 679 C C . VAL A 1 88 ? 9.449 8.371 -19.448 1.00 48.59 88 VAL A C 1
ATOM 681 O O . VAL A 1 88 ? 9.781 8.907 -18.395 1.00 48.59 88 VAL A O 1
ATOM 684 N N . ASP A 1 89 ? 8.791 9.066 -20.380 1.00 50.22 89 ASP A N 1
ATOM 685 C CA . ASP A 1 89 ? 8.583 10.523 -20.299 1.00 50.22 89 ASP A CA 1
ATOM 686 C C . ASP A 1 89 ? 7.542 10.967 -19.247 1.00 50.22 89 ASP A C 1
ATOM 688 O O . ASP A 1 89 ? 7.432 12.157 -18.955 1.00 50.22 89 ASP A O 1
ATOM 692 N N . VAL A 1 90 ? 6.788 10.034 -18.644 1.00 49.41 90 VAL A N 1
ATOM 693 C CA . VAL A 1 90 ? 5.813 10.318 -17.561 1.00 49.41 90 VAL A CA 1
ATOM 694 C C . VAL A 1 90 ? 6.189 9.616 -16.242 1.00 49.41 90 VAL A C 1
ATOM 696 O O . VAL A 1 90 ? 5.614 9.908 -15.193 1.00 49.41 90 VAL A O 1
ATOM 699 N N . SER A 1 91 ? 7.184 8.721 -16.261 1.00 49.50 91 SER A N 1
ATOM 700 C CA . SER A 1 91 ? 7.660 7.966 -15.096 1.00 49.50 91 SER A CA 1
ATOM 701 C C . SER A 1 91 ? 8.674 8.782 -14.290 1.00 49.50 91 SER A C 1
ATOM 703 O O . SER A 1 91 ? 9.861 8.465 -14.220 1.00 49.50 91 SER A O 1
ATOM 705 N N . VAL A 1 92 ? 8.211 9.862 -13.666 1.00 55.03 92 VAL A N 1
ATOM 706 C CA . VAL A 1 92 ? 8.942 10.466 -12.547 1.00 55.03 92 VAL A CA 1
ATOM 707 C C . VAL A 1 92 ? 8.752 9.543 -11.343 1.00 55.03 92 VAL A C 1
ATOM 709 O O . VAL A 1 92 ? 7.773 9.689 -10.615 1.00 55.03 92 VAL A O 1
ATOM 712 N N . ASP A 1 93 ? 9.649 8.564 -11.219 1.00 74.56 93 ASP A N 1
ATOM 713 C CA . ASP A 1 93 ? 9.908 7.685 -10.067 1.00 74.56 93 ASP A CA 1
ATOM 714 C C . ASP A 1 93 ? 8.762 7.597 -9.035 1.00 74.56 93 ASP A C 1
ATOM 716 O O . ASP A 1 93 ? 8.774 8.185 -7.945 1.00 74.56 93 ASP A O 1
ATOM 720 N N . ILE A 1 94 ? 7.687 6.916 -9.438 1.00 81.62 94 ILE A N 1
ATOM 721 C CA . ILE A 1 94 ? 6.426 6.865 -8.689 1.00 81.62 94 ILE A CA 1
ATOM 722 C C . ILE A 1 94 ? 6.617 6.125 -7.374 1.00 81.62 94 ILE A C 1
ATOM 724 O O . ILE A 1 94 ? 6.037 6.529 -6.360 1.00 81.62 94 ILE A O 1
ATOM 728 N N . LEU A 1 95 ? 7.432 5.068 -7.376 1.00 86.75 95 LEU A N 1
ATOM 729 C CA . LEU A 1 95 ? 7.802 4.354 -6.164 1.00 86.75 95 LEU A CA 1
ATOM 730 C C . LEU A 1 95 ? 8.472 5.311 -5.181 1.00 86.75 95 LEU A C 1
ATOM 732 O O . LEU A 1 95 ? 7.974 5.453 -4.061 1.00 86.75 95 LEU A O 1
ATOM 736 N N . HIS A 1 96 ? 9.537 5.999 -5.599 1.00 88.12 96 HIS A N 1
ATOM 737 C CA . HIS A 1 96 ? 10.273 6.914 -4.734 1.00 88.12 96 HIS A CA 1
ATOM 738 C C . HIS A 1 96 ? 9.353 7.950 -4.104 1.00 88.12 96 HIS A C 1
ATOM 740 O O . HIS A 1 96 ? 9.334 8.115 -2.886 1.00 88.12 96 HIS A O 1
ATOM 746 N N . ARG A 1 97 ? 8.485 8.577 -4.905 1.00 88.56 97 ARG A N 1
ATOM 747 C CA . ARG A 1 97 ? 7.541 9.578 -4.392 1.00 88.56 97 ARG A CA 1
ATOM 748 C C . ARG A 1 97 ? 6.519 8.995 -3.409 1.00 88.56 97 ARG A C 1
ATOM 750 O O . ARG A 1 97 ? 6.156 9.682 -2.454 1.00 88.56 97 ARG A O 1
ATOM 757 N N . HIS A 1 98 ? 6.057 7.755 -3.593 1.00 90.69 98 HIS A N 1
ATOM 758 C CA . HIS A 1 98 ? 5.194 7.093 -2.604 1.00 90.69 98 HIS A CA 1
ATOM 759 C C . HIS A 1 98 ? 5.937 6.785 -1.307 1.00 90.69 98 HIS A C 1
ATOM 761 O O . HIS A 1 98 ? 5.375 6.966 -0.226 1.00 90.69 98 HIS A O 1
ATOM 767 N N . LEU A 1 99 ? 7.191 6.341 -1.399 1.00 92.69 99 LEU A N 1
ATOM 768 C CA . LEU A 1 99 ? 8.024 6.095 -0.229 1.00 92.69 99 LEU A CA 1
ATOM 769 C C . LEU A 1 99 ? 8.280 7.397 0.539 1.00 92.69 99 LEU A C 1
ATOM 771 O O . LEU A 1 99 ? 8.112 7.416 1.759 1.00 92.69 99 LEU A O 1
ATOM 775 N N . THR A 1 100 ? 8.582 8.500 -0.157 1.00 92.44 100 THR A N 1
ATOM 776 C CA . THR A 1 100 ? 8.712 9.833 0.451 1.00 92.44 100 THR A CA 1
ATOM 777 C C . THR A 1 100 ? 7.414 10.247 1.140 1.00 92.44 100 THR A C 1
ATOM 779 O O . THR A 1 100 ? 7.439 10.626 2.303 1.00 92.44 100 THR A O 1
ATOM 782 N N . MET A 1 101 ? 6.271 10.115 0.461 1.00 91.81 101 MET A N 1
ATOM 783 C CA . MET A 1 101 ? 4.955 10.494 0.992 1.00 91.81 101 MET A CA 1
ATOM 784 C C . MET A 1 101 ? 4.552 9.708 2.251 1.00 91.81 101 MET A C 1
ATOM 786 O O . MET A 1 101 ? 3.870 10.245 3.122 1.00 91.81 101 MET A O 1
ATOM 790 N N . LEU A 1 102 ? 4.974 8.447 2.370 1.00 93.12 102 LEU A N 1
ATOM 791 C CA . LEU A 1 102 ? 4.690 7.605 3.537 1.00 93.12 102 LEU A CA 1
ATOM 792 C C . LEU A 1 102 ? 5.721 7.743 4.665 1.00 93.12 102 LEU A C 1
ATOM 794 O O . LEU A 1 102 ? 5.460 7.258 5.775 1.00 93.12 102 LEU A O 1
ATOM 798 N N . THR A 1 103 ? 6.873 8.360 4.387 1.00 92.38 103 THR A N 1
ATOM 799 C CA . THR A 1 103 ? 7.927 8.613 5.374 1.00 92.38 103 THR A CA 1
ATOM 800 C C . THR A 1 103 ? 7.450 9.660 6.368 1.00 92.38 103 THR A C 1
ATOM 802 O O . THR A 1 103 ? 6.885 10.682 5.993 1.00 92.38 103 THR A O 1
ATOM 805 N N . VAL A 1 104 ? 7.665 9.392 7.653 1.00 88.06 104 VAL A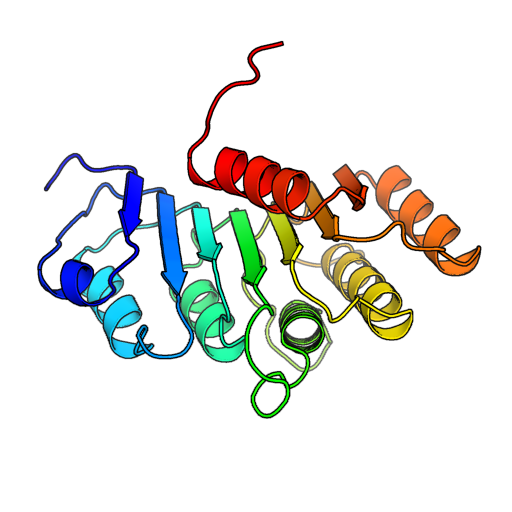 N 1
ATOM 806 C CA . VAL A 1 104 ? 7.326 10.332 8.719 1.00 88.06 104 VAL A CA 1
ATOM 807 C C . VAL A 1 104 ? 8.527 11.223 8.990 1.00 88.06 104 VAL A C 1
ATOM 809 O O . VAL A 1 104 ? 9.607 10.732 9.317 1.00 88.06 104 VAL A O 1
ATOM 812 N N . ASP A 1 105 ? 8.323 12.530 8.897 1.00 83.69 105 ASP A N 1
ATOM 813 C CA . ASP A 1 105 ? 9.279 13.528 9.354 1.00 83.69 105 ASP A CA 1
ATOM 814 C C . ASP A 1 105 ? 8.665 14.413 10.453 1.00 83.69 105 ASP A C 1
ATOM 816 O O . ASP A 1 105 ? 7.518 14.239 10.866 1.00 83.69 105 ASP A O 1
ATOM 820 N N . ASN A 1 106 ? 9.458 15.346 10.978 1.00 72.88 106 ASN A N 1
ATOM 821 C CA . ASN A 1 106 ? 9.025 16.237 12.058 1.00 72.88 106 ASN A CA 1
ATOM 822 C C . ASN A 1 106 ? 8.246 17.465 11.554 1.00 72.88 106 ASN A C 1
ATOM 824 O O . ASN A 1 106 ? 7.884 18.323 12.358 1.00 72.88 106 ASN A O 1
ATOM 828 N N . VAL A 1 107 ? 8.056 17.601 10.239 1.00 76.06 107 VAL A N 1
ATOM 829 C CA . VAL A 1 107 ? 7.552 18.827 9.602 1.00 76.06 107 VAL A CA 1
ATOM 830 C C . VAL A 1 107 ? 6.151 18.612 9.036 1.00 76.06 107 VAL A C 1
ATOM 832 O O . VAL A 1 107 ? 5.318 19.518 9.081 1.00 76.06 107 VAL A O 1
ATOM 835 N N . THR A 1 108 ? 5.871 17.416 8.529 1.00 75.38 108 THR A N 1
ATOM 836 C CA . THR A 1 108 ? 4.634 17.074 7.837 1.00 75.38 108 THR A CA 1
ATOM 837 C C . THR A 1 108 ? 3.736 16.183 8.700 1.00 75.38 108 THR A C 1
ATOM 839 O O . THR A 1 108 ? 4.213 15.296 9.412 1.00 75.38 108 THR A O 1
ATOM 842 N N . PRO A 1 109 ? 2.407 16.400 8.681 1.00 79.12 109 PRO A N 1
ATOM 843 C CA . PRO A 1 109 ? 1.475 15.487 9.325 1.00 79.12 109 PRO A CA 1
ATOM 844 C C . PRO A 1 109 ? 1.613 14.070 8.762 1.00 79.12 109 PRO A C 1
ATOM 846 O O . PRO A 1 109 ? 1.621 13.873 7.548 1.00 79.12 109 PRO A O 1
ATOM 849 N N . VAL A 1 110 ? 1.657 13.080 9.654 1.00 85.12 110 VAL A N 1
ATOM 850 C CA . VAL A 1 110 ? 1.748 11.664 9.281 1.00 85.12 110 VAL A CA 1
ATOM 851 C C . VAL A 1 110 ? 0.567 11.269 8.400 1.00 85.12 110 VAL A C 1
ATOM 853 O O . VAL A 1 110 ? -0.582 11.279 8.851 1.00 85.12 110 VAL A O 1
ATOM 856 N N . VAL A 1 111 ? 0.853 10.828 7.175 1.00 86.44 111 VAL A N 1
ATOM 857 C CA . VAL A 1 111 ? -0.165 10.241 6.300 1.00 86.44 111 VAL A CA 1
ATOM 858 C C . VAL A 1 111 ? -0.607 8.893 6.870 1.00 86.44 111 VAL A C 1
ATOM 860 O O . VAL A 1 111 ? 0.197 7.969 7.050 1.00 86.44 111 VAL A O 1
ATOM 863 N N . SER A 1 112 ? -1.909 8.813 7.163 1.00 89.38 112 SER A N 1
ATOM 864 C CA . SER A 1 112 ? -2.627 7.660 7.720 1.00 89.38 112 SER A CA 1
ATOM 865 C C . SER A 1 112 ? -1.832 6.874 8.778 1.00 89.38 112 SER A C 1
ATOM 867 O O . SER A 1 112 ? -1.282 5.804 8.492 1.00 89.38 112 SER A O 1
ATOM 869 N N . PRO A 1 113 ? -1.760 7.364 10.032 1.00 91.56 113 PRO A N 1
ATOM 870 C CA . PRO A 1 113 ? -1.041 6.679 11.113 1.00 91.56 113 PRO A CA 1
ATOM 871 C C . PRO A 1 113 ? -1.615 5.284 11.415 1.00 91.56 113 PRO A C 1
ATOM 873 O O . PRO A 1 113 ? -0.909 4.416 11.920 1.00 91.56 113 PRO A O 1
ATOM 876 N N . LEU A 1 114 ? -2.876 5.026 11.054 1.00 93.75 114 LEU A N 1
ATOM 877 C CA . LEU A 1 114 ? -3.544 3.741 11.265 1.00 93.75 114 LEU A CA 1
ATOM 878 C C . LEU A 1 114 ? -3.202 2.677 10.209 1.00 93.75 114 LEU A C 1
ATOM 880 O O . LEU A 1 114 ? -3.627 1.528 10.359 1.00 93.75 114 LEU A O 1
ATOM 884 N N . LEU A 1 115 ? -2.416 3.013 9.176 1.00 94.94 115 LEU A N 1
ATOM 885 C CA . LEU A 1 115 ? -1.886 2.012 8.250 1.00 94.94 115 LEU A CA 1
ATOM 886 C C . LEU A 1 115 ? -1.043 0.988 9.009 1.00 94.94 115 LEU A C 1
ATOM 888 O O . LEU A 1 115 ? 0.036 1.287 9.526 1.00 94.94 115 LEU A O 1
ATOM 892 N N . ARG A 1 116 ? -1.563 -0.237 9.037 1.00 95.62 116 ARG A N 1
ATOM 893 C CA . ARG A 1 116 ? -0.956 -1.411 9.654 1.00 95.62 116 ARG A CA 1
ATOM 894 C C . ARG A 1 116 ? -0.247 -2.282 8.626 1.00 95.62 116 ARG A C 1
ATOM 896 O O . ARG A 1 116 ? 0.752 -2.913 8.963 1.00 95.62 116 ARG A O 1
ATOM 903 N N . GLU A 1 117 ? -0.768 -2.317 7.404 1.00 95.69 117 GLU A N 1
ATOM 904 C CA . GLU A 1 117 ? -0.254 -3.139 6.315 1.00 95.69 117 GLU A CA 1
ATOM 905 C C . GLU A 1 117 ? 0.069 -2.269 5.095 1.00 95.69 117 GLU A C 1
ATOM 907 O O . GLU A 1 117 ? -0.787 -1.502 4.645 1.00 95.69 117 GLU A O 1
ATOM 912 N N . ILE A 1 118 ? 1.277 -2.407 4.547 1.00 95.38 118 ILE A N 1
ATOM 913 C CA . ILE A 1 118 ? 1.697 -1.724 3.315 1.00 95.38 118 ILE A CA 1
ATOM 914 C C . ILE A 1 118 ? 2.292 -2.755 2.358 1.00 95.38 118 ILE A C 1
ATOM 916 O O . ILE A 1 118 ? 3.184 -3.516 2.729 1.00 95.38 118 ILE A O 1
ATOM 920 N N . ARG A 1 119 ? 1.799 -2.795 1.121 1.00 93.62 119 ARG A N 1
ATOM 921 C CA . ARG A 1 119 ? 2.283 -3.714 0.088 1.00 93.62 119 ARG A CA 1
ATOM 922 C C . ARG A 1 119 ? 2.659 -2.945 -1.165 1.00 93.62 119 ARG A C 1
ATOM 924 O O . ARG A 1 119 ? 1.822 -2.221 -1.698 1.00 93.62 119 ARG A O 1
ATOM 931 N N . PHE A 1 120 ? 3.879 -3.147 -1.637 1.00 91.81 120 PHE A N 1
ATOM 932 C CA . PHE A 1 120 ? 4.358 -2.658 -2.921 1.00 91.81 120 PHE A CA 1
ATOM 933 C C . PHE A 1 120 ? 4.608 -3.845 -3.842 1.00 91.81 120 PHE A C 1
ATOM 935 O O . PHE A 1 120 ? 5.235 -4.823 -3.438 1.00 91.81 120 PHE A O 1
ATOM 942 N N . GLY A 1 121 ? 4.122 -3.754 -5.070 1.00 89.25 121 GLY A N 1
ATOM 943 C CA . GLY A 1 121 ? 4.543 -4.599 -6.175 1.00 89.25 121 GLY A CA 1
ATOM 944 C C . GLY A 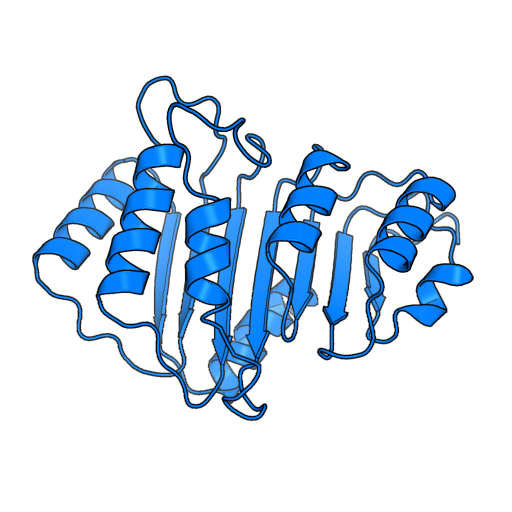1 121 ? 4.991 -3.696 -7.303 1.00 89.25 121 GLY A C 1
ATOM 945 O O . GLY A 1 121 ? 4.217 -2.836 -7.704 1.00 89.25 121 GLY A O 1
ATOM 946 N N . VAL A 1 122 ? 6.217 -3.861 -7.776 1.00 86.50 122 VAL A N 1
ATOM 947 C CA . VAL A 1 122 ? 6.771 -3.074 -8.880 1.00 86.50 122 VAL A CA 1
ATOM 948 C C . VAL A 1 122 ? 6.993 -4.006 -10.057 1.00 86.50 122 VAL A C 1
ATOM 950 O O . VAL A 1 122 ? 7.650 -5.041 -9.924 1.00 86.50 122 VAL A O 1
ATOM 953 N N . VAL A 1 123 ? 6.386 -3.660 -11.184 1.00 80.19 123 VAL A N 1
ATOM 954 C CA . VAL A 1 123 ? 6.416 -4.421 -12.429 1.00 80.19 123 VAL A CA 1
ATOM 955 C C . VAL A 1 123 ? 6.784 -3.460 -13.547 1.00 80.19 123 VAL A C 1
ATOM 957 O O . VAL A 1 123 ? 6.158 -2.414 -13.666 1.00 80.19 123 VAL A O 1
ATOM 960 N N . GLY A 1 124 ? 7.777 -3.808 -14.360 1.00 74.19 124 GLY A N 1
ATOM 961 C CA . GLY A 1 124 ? 8.197 -2.994 -15.497 1.00 74.19 124 GLY A CA 1
ATOM 962 C C . GLY A 1 124 ? 9.708 -3.042 -15.739 1.00 74.19 124 GLY A C 1
ATOM 963 O O . GLY A 1 124 ? 10.421 -3.795 -15.069 1.00 74.19 124 GLY A O 1
ATOM 964 N N . PRO A 1 125 ? 10.203 -2.270 -16.725 1.00 64.75 125 PRO A N 1
ATOM 965 C CA . PRO A 1 125 ? 11.612 -2.257 -17.119 1.00 64.75 125 PRO A CA 1
ATOM 966 C C . PRO A 1 125 ? 12.509 -1.435 -16.182 1.00 64.75 125 PRO A C 1
ATOM 968 O O . PRO A 1 125 ? 13.732 -1.536 -16.263 1.00 64.75 125 PRO A O 1
ATOM 971 N N . THR A 1 126 ? 11.919 -0.587 -15.343 1.00 68.06 126 THR A N 1
ATOM 972 C CA . THR A 1 126 ? 12.610 0.244 -14.360 1.00 68.06 126 THR A CA 1
ATOM 973 C C . THR A 1 126 ? 12.625 -0.462 -13.006 1.00 68.06 126 THR A C 1
ATOM 975 O O . THR A 1 126 ? 11.627 -1.009 -12.541 1.00 68.06 126 THR A O 1
ATOM 978 N N . PHE A 1 127 ? 13.810 -0.512 -1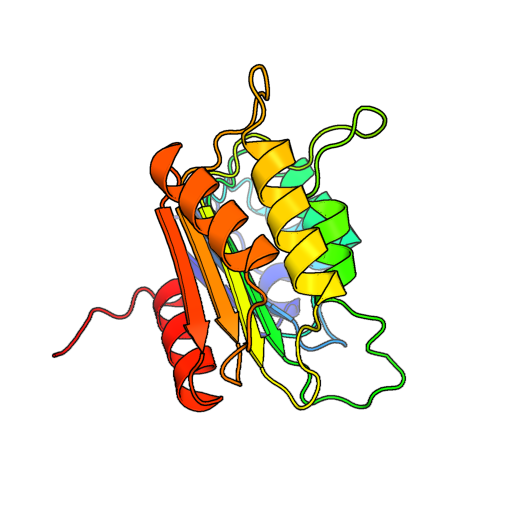2.399 1.00 73.56 127 PHE A N 1
ATOM 979 C CA . PHE A 1 127 ? 14.060 -1.278 -11.183 1.00 73.56 127 PHE A CA 1
ATOM 980 C C . PHE A 1 127 ? 14.259 -0.332 -10.001 1.00 73.56 127 PHE A C 1
ATOM 982 O O . PHE A 1 127 ? 14.946 0.682 -10.166 1.00 73.56 127 PHE A O 1
ATOM 989 N N . PRO A 1 128 ? 13.744 -0.680 -8.805 1.00 81.25 128 PRO A N 1
ATOM 990 C CA . PRO A 1 128 ? 14.124 0.020 -7.589 1.00 81.25 128 PRO A CA 1
ATOM 991 C C . PRO A 1 128 ? 15.644 -0.037 -7.430 1.00 81.25 128 PRO A C 1
ATOM 993 O O . PRO A 1 128 ? 16.237 -1.119 -7.473 1.00 81.25 128 PRO A O 1
ATOM 996 N N . ASN A 1 129 ? 16.267 1.123 -7.263 1.00 82.38 129 ASN A N 1
ATOM 997 C CA . ASN A 1 129 ? 17.707 1.243 -7.059 1.00 82.38 129 ASN A CA 1
ATOM 998 C C . ASN A 1 129 ? 18.044 1.351 -5.555 1.00 82.38 129 ASN A C 1
ATOM 1000 O O . ASN A 1 129 ? 17.161 1.341 -4.694 1.00 82.38 129 ASN A O 1
ATOM 1004 N N . ASP A 1 130 ? 19.330 1.470 -5.216 1.00 82.56 130 ASP A N 1
ATOM 1005 C CA . ASP A 1 130 ? 19.787 1.563 -3.820 1.00 82.56 130 ASP A CA 1
ATOM 1006 C C . ASP A 1 130 ? 19.183 2.756 -3.056 1.00 82.56 130 ASP A C 1
ATOM 1008 O O . ASP A 1 130 ? 18.952 2.667 -1.846 1.00 82.56 130 ASP A O 1
ATOM 1012 N N . SER A 1 131 ? 18.885 3.863 -3.748 1.00 86.50 131 SER A N 1
ATOM 1013 C CA . SER A 1 131 ? 18.200 5.026 -3.171 1.00 86.50 131 SER A CA 1
ATOM 1014 C C . SER A 1 131 ? 16.774 4.669 -2.758 1.00 86.50 131 SER A C 1
ATOM 1016 O O . SER A 1 131 ? 16.352 5.006 -1.652 1.00 86.50 131 SER A O 1
ATOM 1018 N N . ASP A 1 132 ? 16.053 3.917 -3.590 1.00 87.88 132 ASP A N 1
ATOM 1019 C CA . ASP A 1 132 ? 14.676 3.504 -3.305 1.00 87.88 132 ASP A CA 1
ATOM 1020 C C . ASP A 1 132 ? 14.617 2.532 -2.136 1.00 87.88 132 ASP A C 1
ATOM 1022 O O . ASP A 1 132 ? 13.766 2.669 -1.257 1.00 87.88 132 ASP A O 1
ATOM 1026 N N . TYR A 1 133 ? 15.558 1.591 -2.058 1.00 87.81 133 TYR A N 1
ATOM 1027 C CA . TYR A 1 133 ? 15.654 0.701 -0.904 1.00 87.81 133 TYR A CA 1
ATOM 1028 C C . TYR A 1 133 ? 16.054 1.448 0.369 1.00 87.81 133 TYR A C 1
ATOM 1030 O O . TYR A 1 133 ? 15.457 1.220 1.422 1.00 87.81 133 TYR A O 1
ATOM 1038 N N . SER A 1 134 ? 17.000 2.383 0.292 1.00 90.00 134 SER A N 1
ATOM 1039 C CA . SER A 1 134 ? 17.385 3.226 1.432 1.00 90.00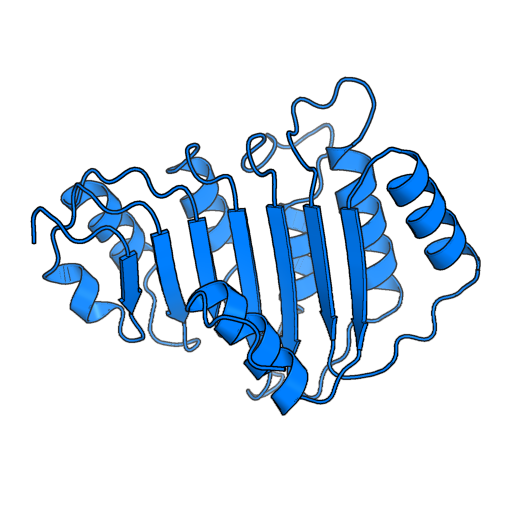 134 SER A CA 1
ATOM 1040 C C . SER A 1 134 ? 16.211 4.070 1.936 1.00 90.00 134 SER A C 1
ATOM 1042 O O . SER A 1 134 ? 15.965 4.167 3.145 1.00 90.00 134 SER A O 1
ATOM 1044 N N . LEU A 1 135 ? 15.437 4.640 1.012 1.00 92.12 135 LEU A N 1
ATOM 1045 C CA . LEU A 1 135 ? 14.238 5.401 1.325 1.00 92.12 135 LEU A CA 1
ATOM 1046 C C . LEU A 1 135 ? 13.130 4.502 1.883 1.00 92.12 135 LEU A C 1
ATOM 1048 O O . LEU A 1 135 ? 12.486 4.867 2.863 1.00 92.12 135 LEU A O 1
ATOM 1052 N N . PHE A 1 136 ? 12.944 3.301 1.333 1.00 92.56 136 PHE A N 1
ATOM 1053 C CA . PHE A 1 136 ? 12.013 2.307 1.861 1.00 92.56 136 PHE A CA 1
ATOM 1054 C C . PHE A 1 136 ? 12.345 1.953 3.311 1.00 92.56 136 PHE A C 1
ATOM 1056 O O . PHE A 1 136 ? 11.466 1.996 4.170 1.00 92.56 136 PHE A O 1
ATOM 1063 N N . ILE A 1 137 ? 13.614 1.686 3.626 1.00 93.56 137 ILE A N 1
ATOM 1064 C CA . ILE A 1 137 ? 14.052 1.422 5.001 1.00 93.56 137 ILE A CA 1
ATOM 1065 C C . ILE A 1 137 ? 13.811 2.631 5.907 1.00 93.56 137 ILE A C 1
ATOM 1067 O O . ILE A 1 137 ? 13.299 2.463 7.016 1.00 93.56 137 ILE A O 1
ATOM 1071 N N . THR A 1 138 ? 14.108 3.841 5.435 1.00 94.06 138 THR A N 1
ATOM 1072 C CA . THR A 1 138 ? 13.873 5.086 6.184 1.00 94.06 138 THR A CA 1
ATOM 1073 C C . THR A 1 138 ? 12.384 5.288 6.480 1.00 94.06 138 THR A C 1
ATOM 1075 O O . THR A 1 138 ? 11.999 5.589 7.614 1.00 94.06 138 THR A O 1
ATOM 1078 N N . MET A 1 139 ? 11.520 5.032 5.498 1.00 95.06 139 MET A N 1
ATOM 1079 C CA . MET A 1 139 ? 10.068 5.045 5.658 1.00 95.06 139 MET A CA 1
ATOM 1080 C C . MET A 1 139 ? 9.635 4.061 6.753 1.00 95.06 139 MET A C 1
ATOM 1082 O O . MET A 1 139 ? 8.923 4.444 7.683 1.00 95.06 139 MET A O 1
ATOM 1086 N N . LEU A 1 140 ? 10.129 2.819 6.726 1.00 95.25 140 LEU A N 1
ATOM 1087 C CA . LEU A 1 140 ? 9.804 1.816 7.745 1.00 95.25 140 LEU A CA 1
ATOM 1088 C C . LEU A 1 140 ? 10.276 2.215 9.143 1.00 95.25 140 LEU A C 1
ATOM 1090 O O . LEU A 1 140 ? 9.523 2.085 10.109 1.00 95.25 140 LEU A O 1
ATOM 1094 N N . GLN A 1 141 ? 11.508 2.706 9.259 1.00 93.88 141 GLN A N 1
ATOM 1095 C CA . GLN A 1 141 ? 12.085 3.131 10.530 1.00 93.88 141 GLN A CA 1
ATOM 1096 C C . GLN A 1 141 ? 11.325 4.318 11.120 1.00 93.88 141 GLN A C 1
ATOM 1098 O O . GLN A 1 141 ? 10.974 4.282 12.297 1.00 93.88 141 GLN A O 1
ATOM 1103 N N . SER A 1 142 ? 10.995 5.327 10.311 1.00 93.25 142 SER A N 1
ATOM 1104 C CA . SER A 1 142 ? 10.243 6.503 10.768 1.00 93.25 142 SER A CA 1
ATOM 1105 C C . SER A 1 142 ? 8.850 6.131 11.300 1.00 93.25 142 SER A C 1
ATOM 1107 O O . SER A 1 142 ? 8.432 6.584 12.367 1.00 93.25 142 SER A O 1
ATOM 1109 N N . ARG A 1 143 ? 8.159 5.195 10.637 1.00 93.31 143 ARG A N 1
ATOM 1110 C CA . ARG A 1 143 ? 6.859 4.667 11.084 1.00 93.31 143 ARG A CA 1
ATOM 1111 C C . ARG A 1 143 ? 6.960 3.700 12.268 1.00 93.31 143 ARG A C 1
ATOM 1113 O O . ARG A 1 143 ? 5.942 3.348 12.852 1.00 93.31 143 ARG A O 1
ATOM 1120 N N . ARG A 1 144 ? 8.158 3.247 12.636 1.00 91.50 144 ARG A N 1
ATOM 1121 C CA . ARG A 1 144 ? 8.400 2.349 13.782 1.00 91.50 144 ARG A CA 1
ATOM 1122 C C . ARG A 1 144 ? 9.185 3.015 14.909 1.00 91.50 144 ARG A C 1
ATOM 1124 O O . ARG A 1 144 ? 9.471 2.356 15.908 1.00 91.50 144 ARG A O 1
ATOM 1131 N N . ALA A 1 145 ? 9.532 4.291 14.758 1.00 88.50 145 ALA A N 1
ATOM 1132 C CA . ALA A 1 145 ? 10.311 5.022 15.739 1.00 88.50 145 ALA A CA 1
ATOM 1133 C C . ALA A 1 145 ? 9.604 5.016 17.110 1.00 88.50 145 ALA A C 1
ATOM 1135 O O . ALA A 1 145 ? 8.373 5.106 17.166 1.00 88.50 145 ALA A O 1
ATOM 1136 N N . PRO A 1 146 ? 10.345 4.920 18.227 1.00 81.44 146 PRO A N 1
ATOM 1137 C CA . PRO A 1 146 ? 9.761 5.043 19.558 1.00 81.44 146 PRO A CA 1
ATOM 1138 C C . PRO A 1 146 ? 8.961 6.345 19.691 1.00 81.44 146 PRO A C 1
ATOM 1140 O O . PRO A 1 146 ? 9.459 7.418 19.363 1.00 81.44 146 PRO A O 1
ATOM 1143 N N . GLY A 1 147 ? 7.715 6.250 20.157 1.00 79.69 147 GLY A N 1
ATOM 1144 C CA . GLY A 1 147 ? 6.808 7.401 20.248 1.00 79.69 147 GLY A CA 1
ATOM 1145 C C . GLY A 1 147 ? 6.077 7.752 18.946 1.00 79.69 147 GLY A C 1
ATOM 1146 O O . GLY A 1 147 ? 5.227 8.639 18.964 1.00 79.69 147 GLY A O 1
ATOM 1147 N N . SER A 1 148 ? 6.341 7.043 17.843 1.00 81.56 148 SER A N 1
ATOM 1148 C CA . SER A 1 148 ? 5.518 7.136 16.636 1.00 81.56 148 SER A CA 1
ATOM 1149 C C . SER A 1 148 ? 4.094 6.662 16.930 1.00 81.56 148 SER A C 1
ATOM 1151 O O . SER A 1 148 ? 3.884 5.628 17.565 1.00 81.56 148 SER A O 1
ATOM 1153 N N . SER A 1 149 ? 3.100 7.404 16.442 1.00 86.06 149 SER A N 1
ATOM 1154 C CA . SER A 1 149 ? 1.679 7.037 16.517 1.00 86.06 149 SER A CA 1
ATOM 1155 C C . SER A 1 149 ? 1.261 6.026 15.439 1.00 86.06 149 SER A C 1
ATOM 1157 O O . SER A 1 149 ? 0.075 5.728 15.293 1.00 86.06 149 SER A O 1
ATOM 1159 N N . CYS A 1 150 ? 2.219 5.508 14.667 1.00 91.75 150 CYS A N 1
ATOM 1160 C CA . CYS A 1 150 ? 1.966 4.625 13.538 1.00 91.75 150 CYS A CA 1
ATOM 1161 C C . CYS A 1 150 ? 1.697 3.172 13.961 1.00 91.75 150 CYS A C 1
ATOM 1163 O O . CYS A 1 150 ? 2.392 2.598 14.796 1.00 91.75 150 CYS A O 1
ATOM 1165 N N . ALA A 1 151 ? 0.727 2.538 13.301 1.00 92.75 151 ALA A N 1
ATOM 1166 C CA . ALA A 1 151 ? 0.300 1.163 13.564 1.00 92.75 151 ALA A CA 1
ATOM 1167 C C . ALA A 1 151 ? 1.022 0.098 12.712 1.00 92.75 151 ALA A C 1
ATOM 1169 O O . ALA A 1 151 ? 0.599 -1.061 12.703 1.00 92.75 151 ALA A O 1
ATOM 1170 N N . LEU A 1 152 ? 2.074 0.471 11.973 1.00 95.88 152 LEU A N 1
ATOM 1171 C CA . LEU A 1 152 ? 2.703 -0.384 10.965 1.00 95.88 152 LEU A CA 1
ATOM 1172 C C . LEU A 1 152 ? 3.197 -1.705 11.571 1.00 95.88 152 LEU A C 1
ATOM 1174 O O . LEU A 1 152 ? 3.973 -1.706 12.530 1.00 95.88 152 LEU A O 1
ATOM 1178 N N . ALA A 1 153 ? 2.761 -2.824 10.993 1.00 94.62 153 ALA A N 1
ATOM 1179 C CA . ALA A 1 153 ? 3.058 -4.166 11.489 1.00 94.62 153 ALA A CA 1
ATOM 1180 C C . ALA A 1 153 ? 3.416 -5.171 10.386 1.00 94.62 153 ALA A C 1
ATOM 1182 O O . ALA A 1 153 ? 4.174 -6.099 10.663 1.00 94.62 153 ALA A O 1
ATOM 1183 N N . ASP A 1 154 ? 2.888 -5.006 9.171 1.00 95.62 154 ASP A N 1
ATOM 1184 C CA . ASP A 1 154 ? 3.117 -5.931 8.058 1.00 95.62 154 ASP A CA 1
ATOM 1185 C C . ASP A 1 154 ? 3.481 -5.183 6.777 1.00 95.62 154 ASP A C 1
ATOM 1187 O O . ASP A 1 154 ? 2.803 -4.234 6.377 1.00 95.62 154 ASP A O 1
ATOM 1191 N N . VAL A 1 155 ? 4.571 -5.604 6.147 1.00 95.56 155 VAL A N 1
ATOM 1192 C CA . VAL A 1 155 ? 5.104 -4.989 4.941 1.00 95.56 155 VAL A CA 1
ATOM 1193 C C . VAL A 1 155 ? 5.556 -6.053 3.960 1.00 95.56 155 VAL A C 1
ATOM 1195 O O . VAL A 1 155 ? 6.364 -6.929 4.279 1.00 95.56 155 VAL A O 1
ATOM 1198 N N . LEU A 1 156 ? 5.062 -5.917 2.734 1.00 92.38 156 LEU A N 1
ATOM 1199 C CA . LEU A 1 156 ? 5.472 -6.720 1.596 1.00 92.38 156 LEU A CA 1
ATOM 1200 C C . LEU A 1 156 ? 6.024 -5.810 0.501 1.00 92.38 156 LEU A C 1
ATOM 1202 O O . LEU A 1 156 ? 5.366 -4.852 0.105 1.00 92.38 156 LEU A O 1
ATOM 1206 N N . PHE A 1 157 ? 7.196 -6.144 -0.018 1.00 91.25 157 PHE A N 1
ATOM 1207 C CA . PHE A 1 157 ? 7.779 -5.492 -1.182 1.00 91.25 157 PHE A CA 1
ATOM 1208 C C . PHE A 1 157 ? 8.128 -6.560 -2.222 1.00 91.25 157 PHE A C 1
ATOM 1210 O O . PHE A 1 157 ? 8.952 -7.439 -1.964 1.00 91.25 157 PHE A O 1
ATOM 1217 N N . LEU A 1 158 ? 7.472 -6.511 -3.377 1.00 88.25 158 LEU A N 1
ATOM 1218 C CA . LEU A 1 158 ? 7.692 -7.410 -4.506 1.00 88.25 158 LEU A CA 1
ATOM 1219 C C . LEU A 1 158 ? 8.291 -6.633 -5.679 1.00 88.25 158 LEU A C 1
ATOM 1221 O O . LEU A 1 158 ? 7.780 -5.574 -6.038 1.00 88.25 158 LEU A O 1
ATOM 1225 N N . THR A 1 159 ? 9.350 -7.168 -6.277 1.00 84.62 159 THR A N 1
ATOM 1226 C CA . THR A 1 159 ? 10.053 -6.570 -7.424 1.00 84.62 159 THR A CA 1
ATOM 1227 C C . THR A 1 159 ? 10.345 -7.622 -8.498 1.00 84.62 159 THR A C 1
ATOM 1229 O O . THR A 1 159 ? 10.365 -8.817 -8.202 1.00 84.62 159 THR A O 1
ATOM 1232 N N . TYR A 1 160 ? 10.543 -7.178 -9.740 1.00 73.06 160 TYR A N 1
ATOM 1233 C CA . TYR A 1 160 ? 10.742 -8.031 -10.915 1.00 73.06 160 TYR A CA 1
ATOM 1234 C C . TYR A 1 160 ? 12.167 -8.621 -11.049 1.00 73.06 160 TYR A C 1
ATOM 1236 O O . TYR A 1 160 ? 12.385 -9.547 -11.824 1.00 73.06 160 TYR A O 1
ATOM 1244 N N . ASP A 1 161 ? 13.143 -8.152 -10.270 1.00 68.50 161 ASP A N 1
ATOM 1245 C CA . ASP A 1 161 ? 14.516 -8.679 -10.302 1.00 68.50 161 ASP A CA 1
ATOM 1246 C C . ASP A 1 161 ? 15.069 -8.865 -8.890 1.00 68.50 161 ASP A C 1
ATOM 1248 O O . ASP A 1 161 ? 14.616 -8.198 -7.961 1.00 68.50 161 ASP A O 1
ATOM 1252 N N . SER A 1 162 ? 16.009 -9.796 -8.714 1.00 64.50 162 SER A N 1
ATOM 1253 C CA . SER A 1 162 ? 16.630 -10.101 -7.424 1.00 64.50 162 SER A CA 1
ATOM 1254 C C . SER A 1 162 ? 17.500 -8.939 -6.972 1.00 64.50 162 SER A C 1
ATOM 1256 O O . SER A 1 162 ? 18.600 -8.774 -7.497 1.00 64.50 162 SER A O 1
ATOM 1258 N N . PRO A 1 163 ? 17.052 -8.142 -5.986 1.00 66.81 163 PRO A N 1
ATOM 1259 C CA . PRO A 1 163 ? 17.861 -7.035 -5.523 1.00 66.81 163 PRO A CA 1
ATOM 1260 C C . PRO A 1 163 ? 19.142 -7.568 -4.891 1.00 66.81 163 PRO A C 1
ATOM 1262 O O . PRO A 1 163 ? 19.116 -8.422 -3.998 1.00 66.81 163 PRO A O 1
ATOM 1265 N N . THR A 1 164 ? 20.276 -7.041 -5.333 1.00 69.56 164 THR A N 1
ATOM 1266 C CA . THR A 1 164 ? 21.533 -7.193 -4.610 1.00 69.56 164 THR A CA 1
ATOM 1267 C C . THR A 1 164 ? 21.567 -6.150 -3.511 1.00 69.56 164 THR A C 1
ATOM 1269 O O . THR A 1 164 ? 21.910 -4.998 -3.750 1.00 69.56 164 THR A O 1
ATOM 1272 N N . PHE A 1 165 ? 21.183 -6.547 -2.303 1.00 76.38 165 PHE A N 1
ATOM 1273 C CA . PHE A 1 165 ? 21.288 -5.670 -1.146 1.00 76.38 165 PHE A CA 1
ATOM 1274 C C . PHE A 1 165 ? 22.721 -5.618 -0.636 1.00 76.38 165 PHE A C 1
ATOM 1276 O O . PHE A 1 165 ? 23.368 -6.656 -0.464 1.00 76.38 165 PHE A O 1
ATOM 1283 N N . ASP A 1 166 ? 23.192 -4.415 -0.326 1.00 79.62 166 ASP A N 1
ATOM 1284 C CA . ASP A 1 166 ? 24.405 -4.268 0.459 1.00 79.62 166 ASP A CA 1
ATOM 1285 C C . ASP A 1 166 ? 24.197 -4.758 1.909 1.00 79.62 166 ASP A C 1
ATOM 1287 O O . ASP A 1 166 ? 23.087 -5.048 2.379 1.00 79.62 166 ASP A O 1
ATOM 1291 N N . SER A 1 167 ? 25.299 -4.873 2.650 1.00 81.06 167 SER A N 1
ATOM 1292 C CA . SER A 1 167 ? 25.260 -5.329 4.041 1.00 81.06 167 SER A CA 1
ATOM 1293 C C . SER A 1 167 ? 24.516 -4.363 4.972 1.00 81.06 167 SER A C 1
ATOM 1295 O O . SER A 1 167 ? 24.021 -4.793 6.018 1.00 81.06 167 SER A O 1
ATOM 1297 N N . VAL A 1 168 ? 24.409 -3.082 4.607 1.00 82.38 168 VAL A N 1
ATOM 1298 C CA . VAL A 1 168 ? 23.738 -2.046 5.400 1.00 82.38 168 VAL A CA 1
ATOM 1299 C C . VAL A 1 168 ? 22.225 -2.231 5.328 1.00 82.38 168 VAL A C 1
ATOM 1301 O O . VAL A 1 168 ? 21.571 -2.299 6.371 1.00 82.38 168 VAL A O 1
ATOM 1304 N N . ILE A 1 169 ? 21.677 -2.399 4.123 1.00 82.50 169 ILE A N 1
ATOM 1305 C CA . ILE A 1 169 ? 20.255 -2.648 3.880 1.00 82.50 169 ILE A CA 1
ATOM 1306 C C . ILE A 1 169 ? 19.836 -3.960 4.545 1.00 82.50 169 ILE A C 1
ATOM 1308 O O . ILE A 1 169 ? 18.849 -3.981 5.283 1.00 82.50 169 ILE A O 1
ATOM 1312 N N . LEU A 1 170 ? 20.613 -5.037 4.377 1.00 85.31 170 LEU A N 1
ATOM 1313 C CA . LEU A 1 170 ? 20.322 -6.326 5.019 1.00 85.31 170 LEU A CA 1
ATOM 1314 C C . LEU A 1 170 ? 20.282 -6.212 6.549 1.00 85.31 170 LEU A C 1
ATOM 1316 O O . LEU A 1 170 ? 19.328 -6.667 7.183 1.00 85.31 170 LEU A O 1
ATOM 1320 N N . SER A 1 171 ? 21.283 -5.556 7.141 1.00 87.69 171 SER A N 1
ATOM 1321 C CA . SER A 1 171 ? 21.347 -5.331 8.589 1.00 87.69 171 SER A CA 1
ATOM 1322 C C . SER A 1 171 ? 20.151 -4.515 9.094 1.00 87.69 171 SER A C 1
ATOM 1324 O O . SER A 1 171 ? 19.530 -4.864 10.104 1.00 87.69 171 SER A O 1
ATOM 1326 N N . ALA A 1 172 ? 19.767 -3.462 8.366 1.00 88.81 172 ALA A N 1
ATOM 1327 C CA . ALA A 1 172 ? 18.621 -2.632 8.716 1.00 88.81 172 ALA A CA 1
ATOM 1328 C C . ALA A 1 172 ? 17.291 -3.401 8.628 1.00 88.81 172 ALA A C 1
ATOM 1330 O O . ALA A 1 172 ? 16.453 -3.292 9.528 1.00 88.81 172 ALA A O 1
ATOM 1331 N N . MET A 1 173 ? 17.105 -4.223 7.592 1.00 88.94 173 MET A N 1
ATOM 1332 C CA . MET A 1 173 ? 15.931 -5.089 7.453 1.00 88.94 173 MET A CA 1
ATOM 1333 C C . MET A 1 173 ? 15.820 -6.096 8.599 1.00 88.94 173 MET A C 1
ATOM 1335 O O . MET A 1 173 ? 14.733 -6.305 9.143 1.00 88.94 173 MET A O 1
ATOM 1339 N N . ASP A 1 174 ? 16.935 -6.698 9.006 1.00 91.00 174 ASP A N 1
ATOM 1340 C CA . ASP A 1 174 ? 16.952 -7.638 10.123 1.00 91.00 174 ASP A CA 1
ATOM 1341 C C . ASP A 1 174 ? 16.676 -6.956 11.463 1.00 91.00 174 ASP A C 1
ATOM 1343 O O . ASP A 1 174 ? 15.967 -7.517 12.303 1.00 91.00 174 ASP A O 1
ATOM 1347 N N . ALA A 1 175 ? 17.171 -5.732 11.665 1.00 90.56 175 ALA A N 1
ATOM 1348 C CA . ALA A 1 175 ? 16.829 -4.931 12.836 1.00 90.56 175 ALA A CA 1
ATOM 1349 C C . ALA A 1 175 ? 15.320 -4.634 12.896 1.00 90.56 175 ALA A C 1
ATOM 1351 O O . ALA A 1 175 ? 14.700 -4.812 13.948 1.00 90.56 175 ALA A O 1
ATOM 1352 N N . LEU A 1 176 ? 14.704 -4.269 11.765 1.00 91.50 176 LEU A N 1
ATOM 1353 C CA . LEU A 1 176 ? 13.257 -4.046 11.665 1.00 91.50 176 LEU A CA 1
ATOM 1354 C C . LEU A 1 176 ? 12.454 -5.314 11.995 1.00 91.50 176 LEU A C 1
ATOM 1356 O O . LEU A 1 176 ? 11.497 -5.251 12.772 1.00 91.50 176 LEU A O 1
ATOM 1360 N N . ARG A 1 177 ? 12.871 -6.476 11.473 1.00 91.44 177 ARG A N 1
ATOM 1361 C CA . ARG A 1 177 ? 12.240 -7.773 11.778 1.00 91.44 177 ARG A CA 1
ATOM 1362 C C . ARG A 1 177 ? 12.344 -8.134 13.255 1.00 91.44 177 ARG A C 1
ATOM 1364 O O . ARG A 1 177 ? 11.346 -8.504 13.869 1.00 91.44 177 ARG A O 1
ATOM 1371 N N . LYS A 1 178 ? 13.531 -7.980 13.851 1.00 90.69 178 LYS A N 1
ATOM 1372 C CA . LYS A 1 178 ? 13.749 -8.191 15.295 1.00 90.69 178 LYS A CA 1
ATOM 1373 C C . LYS A 1 178 ? 12.910 -7.236 16.145 1.00 90.69 178 LYS A C 1
ATOM 1375 O O . LYS A 1 178 ? 12.465 -7.614 17.223 1.00 90.69 178 LYS A O 1
ATOM 1380 N N . GLY A 1 179 ? 12.635 -6.038 15.631 1.00 87.56 179 GLY A N 1
ATOM 1381 C CA . GLY A 1 179 ? 11.702 -5.070 16.206 1.00 87.56 179 GLY A CA 1
ATOM 1382 C C . GLY A 1 179 ? 10.218 -5.437 16.067 1.00 87.56 179 GLY A C 1
ATOM 1383 O O . GLY A 1 179 ? 9.370 -4.603 16.380 1.00 87.56 179 GLY A O 1
ATOM 1384 N N . GLY A 1 180 ? 9.882 -6.642 15.590 1.00 89.56 180 GLY A N 1
ATOM 1385 C CA . GLY A 1 180 ? 8.513 -7.155 15.492 1.00 89.56 180 GLY A CA 1
ATOM 1386 C C . GLY A 1 180 ? 7.768 -6.780 14.209 1.00 89.56 180 GLY A C 1
ATOM 1387 O O . GLY A 1 180 ? 6.558 -6.992 14.143 1.00 89.56 180 GLY A O 1
ATOM 1388 N N . LEU A 1 181 ? 8.450 -6.216 13.204 1.00 93.88 181 LEU A N 1
ATOM 1389 C CA . LEU A 1 181 ? 7.858 -5.963 11.889 1.00 93.88 181 LEU A CA 1
ATOM 1390 C C . LEU A 1 181 ? 7.838 -7.256 11.060 1.00 93.88 181 LEU A C 1
ATOM 1392 O O . LEU A 1 181 ? 8.885 -7.859 10.817 1.00 93.88 181 LEU A O 1
ATOM 1396 N N . SER A 1 182 ? 6.665 -7.652 10.564 1.00 95.31 182 SER A N 1
ATOM 1397 C CA . SER A 1 182 ? 6.574 -8.642 9.488 1.00 95.31 182 SER A CA 1
ATOM 1398 C C . SER A 1 182 ? 7.051 -7.975 8.199 1.00 95.31 182 SER A C 1
ATOM 1400 O O . SER A 1 182 ? 6.344 -7.144 7.641 1.00 95.31 182 SER A O 1
ATOM 1402 N N . LEU A 1 183 ? 8.284 -8.269 7.774 1.00 93.19 183 LEU A N 1
ATOM 1403 C CA . LEU A 1 183 ? 8.898 -7.675 6.585 1.00 93.19 183 LEU A CA 1
ATOM 1404 C C . LEU A 1 183 ? 9.334 -8.755 5.600 1.00 93.19 183 LEU A C 1
ATOM 1406 O O . LEU A 1 183 ? 10.312 -9.483 5.831 1.00 93.19 183 LEU A O 1
ATOM 1410 N N . VAL A 1 184 ? 8.646 -8.792 4.464 1.00 90.25 184 VAL A N 1
ATOM 1411 C CA . VAL A 1 184 ? 8.956 -9.664 3.336 1.00 90.25 184 VAL A CA 1
ATOM 1412 C C . VAL A 1 184 ? 9.366 -8.804 2.149 1.00 90.25 184 VAL A C 1
ATOM 1414 O O . VAL A 1 184 ? 8.596 -7.969 1.689 1.00 90.25 184 VAL A O 1
ATOM 1417 N N . VAL A 1 185 ? 10.570 -9.042 1.636 1.00 87.50 185 VAL A N 1
ATOM 1418 C CA . VAL A 1 185 ? 11.030 -8.480 0.364 1.00 87.50 185 VAL A CA 1
ATOM 1419 C C . VAL A 1 185 ? 11.396 -9.652 -0.524 1.00 87.50 185 VAL A C 1
ATOM 1421 O O . VAL A 1 185 ? 12.143 -10.532 -0.088 1.00 87.50 185 VAL A O 1
ATOM 1424 N N . ARG A 1 186 ? 10.796 -9.728 -1.710 1.00 84.75 186 ARG A N 1
ATOM 1425 C CA . ARG A 1 186 ? 11.011 -10.832 -2.647 1.00 84.75 186 ARG A CA 1
ATOM 1426 C C . ARG A 1 186 ? 11.112 -10.310 -4.065 1.00 84.75 186 ARG A C 1
ATOM 1428 O O . ARG A 1 186 ? 10.409 -9.376 -4.442 1.00 84.75 186 ARG A O 1
ATOM 1435 N N . SER A 1 187 ? 11.948 -10.982 -4.833 1.00 83.31 187 SER A N 1
ATOM 1436 C CA . SER A 1 187 ? 11.945 -10.914 -6.279 1.00 83.31 187 SER A CA 1
ATOM 1437 C C . SER A 1 187 ? 11.154 -12.079 -6.860 1.00 83.31 187 SER A C 1
ATOM 1439 O O . SER A 1 187 ? 11.041 -13.138 -6.237 1.00 83.31 187 SER A O 1
ATOM 1441 N N . GLY A 1 188 ? 10.592 -11.863 -8.037 1.00 79.44 188 GLY A N 1
ATOM 1442 C CA . GLY A 1 188 ? 9.943 -12.880 -8.853 1.00 79.44 188 GLY A CA 1
ATOM 1443 C C . GLY A 1 188 ? 9.771 -12.344 -10.264 1.00 79.44 188 GLY A C 1
ATOM 1444 O O . GLY A 1 188 ? 9.940 -11.147 -10.487 1.00 79.44 188 GLY A O 1
ATOM 1445 N N . ASP A 1 189 ? 9.434 -13.198 -11.223 1.00 82.06 189 ASP A N 1
ATOM 1446 C CA . ASP A 1 189 ? 9.158 -12.695 -12.567 1.00 82.06 189 ASP A CA 1
ATOM 1447 C C . ASP A 1 189 ? 7.896 -11.793 -12.595 1.00 82.06 189 ASP A C 1
ATOM 1449 O O . ASP A 1 189 ? 7.135 -11.682 -11.630 1.00 82.06 189 ASP A O 1
ATOM 1453 N N . THR A 1 190 ? 7.659 -11.100 -13.711 1.00 77.50 190 THR A N 1
ATOM 1454 C CA . THR A 1 190 ? 6.563 -10.127 -13.837 1.00 77.50 190 THR A CA 1
ATOM 1455 C C . THR A 1 190 ? 5.211 -10.802 -13.617 1.00 77.50 190 THR A C 1
ATOM 1457 O O . THR A 1 190 ? 4.307 -10.221 -13.006 1.00 77.50 190 THR A O 1
ATOM 1460 N N . ALA A 1 191 ? 5.063 -12.041 -14.090 1.00 81.25 191 ALA A N 1
ATOM 1461 C CA . ALA A 1 191 ? 3.847 -12.809 -13.904 1.00 81.25 191 ALA A CA 1
ATOM 1462 C C . ALA A 1 191 ? 3.674 -13.198 -12.433 1.00 81.25 191 ALA A C 1
ATOM 1464 O O . ALA A 1 191 ? 2.565 -13.077 -11.920 1.00 81.25 191 ALA A O 1
ATOM 1465 N N . GLU A 1 192 ? 4.741 -13.577 -11.733 1.00 81.62 192 GLU A N 1
ATOM 1466 C CA . GLU A 1 192 ? 4.736 -13.886 -10.304 1.00 81.62 192 GLU A CA 1
ATOM 1467 C C . GLU A 1 192 ? 4.393 -12.666 -9.449 1.00 81.62 192 GLU A C 1
ATOM 1469 O O . GLU A 1 192 ? 3.538 -12.775 -8.568 1.00 81.62 192 GLU A O 1
ATOM 1474 N N . VAL A 1 193 ? 4.989 -11.498 -9.716 1.00 81.56 193 VAL A N 1
ATOM 1475 C CA . VAL A 1 193 ? 4.683 -10.257 -8.986 1.00 81.56 193 VAL A CA 1
ATOM 1476 C C . VAL A 1 193 ? 3.233 -9.848 -9.224 1.00 81.56 193 VAL A C 1
ATOM 1478 O O . VAL A 1 193 ? 2.483 -9.662 -8.260 1.00 81.56 193 VAL A O 1
ATOM 1481 N N . ARG A 1 194 ? 2.792 -9.774 -10.491 1.00 79.69 194 ARG A N 1
ATOM 1482 C CA . ARG A 1 194 ? 1.392 -9.461 -10.824 1.00 79.69 194 ARG A CA 1
ATOM 1483 C C . ARG A 1 194 ? 0.445 -10.470 -10.194 1.00 79.69 194 ARG A C 1
ATOM 1485 O O . ARG A 1 194 ? -0.565 -10.077 -9.618 1.00 79.69 194 ARG A O 1
ATOM 1492 N N . TRP A 1 195 ? 0.754 -11.760 -10.269 1.00 80.94 195 TRP A N 1
ATOM 1493 C CA . TRP A 1 195 ? -0.081 -12.809 -9.702 1.00 80.94 195 TRP A CA 1
ATOM 1494 C C . TRP A 1 195 ? -0.155 -12.702 -8.182 1.00 80.94 195 TRP A C 1
ATOM 1496 O O . TRP A 1 195 ? -1.257 -12.639 -7.641 1.00 80.94 195 TRP A O 1
ATOM 1506 N N . ALA A 1 196 ? 0.977 -12.598 -7.486 1.00 80.12 196 ALA A N 1
ATOM 1507 C CA . ALA A 1 196 ? 1.025 -12.447 -6.036 1.00 80.12 196 ALA A CA 1
ATOM 1508 C C . ALA A 1 196 ? 0.230 -11.217 -5.578 1.00 80.12 196 ALA A C 1
ATOM 1510 O O . ALA A 1 196 ? -0.595 -11.326 -4.670 1.00 80.12 196 ALA A O 1
ATOM 1511 N N . MET A 1 197 ? 0.390 -10.078 -6.257 1.00 79.38 197 MET A N 1
ATOM 1512 C CA . MET A 1 197 ? -0.356 -8.850 -5.969 1.00 79.38 197 MET A CA 1
ATOM 1513 C C . MET A 1 197 ? -1.852 -9.007 -6.243 1.00 79.38 197 MET A C 1
ATOM 1515 O O . MET A 1 197 ? -2.673 -8.691 -5.379 1.00 79.38 197 MET A O 1
ATOM 1519 N N . LYS A 1 198 ? -2.228 -9.605 -7.378 1.00 77.12 198 LYS A N 1
ATOM 1520 C CA . LYS A 1 198 ? -3.627 -9.915 -7.700 1.00 77.12 198 LYS A CA 1
ATOM 1521 C C . LYS A 1 198 ? -4.252 -10.851 -6.670 1.00 77.12 198 LYS A C 1
ATOM 1523 O O . LYS A 1 198 ? -5.417 -10.680 -6.328 1.00 77.12 198 LYS A O 1
ATOM 1528 N N . ARG A 1 199 ? -3.509 -11.780 -6.066 1.00 76.81 199 ARG A N 1
ATOM 1529 C CA . ARG A 1 199 ? -4.046 -12.589 -4.956 1.00 76.81 199 ARG A CA 1
ATOM 1530 C C . ARG A 1 199 ? -4.391 -11.758 -3.729 1.00 76.81 199 ARG A C 1
ATOM 1532 O O . ARG A 1 199 ? -5.393 -12.066 -3.090 1.00 76.81 199 ARG A O 1
ATOM 1539 N N . PHE A 1 200 ? -3.623 -10.718 -3.404 1.00 73.00 200 PHE A N 1
ATOM 1540 C CA . PHE A 1 200 ? -3.977 -9.805 -2.310 1.00 73.00 200 PHE A CA 1
ATOM 1541 C C . PHE A 1 200 ? -5.206 -8.967 -2.653 1.00 73.00 200 PHE A C 1
ATOM 1543 O O . PHE A 1 200 ? -6.097 -8.826 -1.814 1.00 73.00 200 PHE A O 1
ATOM 1550 N N . VAL A 1 201 ? -5.286 -8.495 -3.898 1.00 68.31 201 VAL A N 1
ATOM 1551 C CA . VAL A 1 201 ? -6.424 -7.727 -4.419 1.00 68.31 201 VAL A CA 1
ATOM 1552 C C . VAL A 1 201 ? -7.714 -8.559 -4.425 1.00 68.31 201 VAL A C 1
ATOM 1554 O O . VAL A 1 201 ? -8.755 -8.101 -3.960 1.00 68.31 201 VAL A O 1
ATOM 1557 N N . TYR A 1 202 ? -7.654 -9.808 -4.893 1.00 68.88 202 TYR A N 1
ATOM 1558 C CA . TYR A 1 202 ? -8.828 -10.664 -5.104 1.00 68.88 202 TYR A CA 1
ATOM 1559 C C . TYR A 1 202 ? -9.056 -11.712 -4.002 1.00 68.88 202 TYR A C 1
ATOM 1561 O O . TYR A 1 202 ? -10.037 -12.455 -4.058 1.00 68.88 202 TYR A O 1
ATOM 1569 N N . ARG A 1 203 ? -8.175 -11.794 -2.994 1.00 67.81 203 ARG A N 1
ATOM 1570 C CA . ARG A 1 203 ? -8.160 -12.838 -1.947 1.00 67.81 203 ARG A CA 1
ATOM 1571 C C . ARG A 1 203 ? -8.254 -14.267 -2.514 1.00 67.81 203 ARG A C 1
ATOM 1573 O O . ARG A 1 203 ? -8.960 -15.108 -1.957 1.00 67.81 203 ARG A O 1
ATOM 1580 N N . VAL A 1 204 ? -7.561 -14.555 -3.618 1.00 56.25 204 VAL A N 1
ATOM 1581 C CA . VAL A 1 204 ? -7.541 -15.916 -4.188 1.00 56.25 204 VAL A CA 1
ATOM 1582 C C . VAL A 1 204 ? -6.737 -16.832 -3.250 1.00 56.25 204 VAL A C 1
ATOM 1584 O O . VAL A 1 204 ? -5.560 -16.543 -3.016 1.00 56.25 204 VAL A O 1
ATOM 1587 N N . PRO A 1 205 ? -7.322 -17.916 -2.701 1.00 39.16 205 PRO A N 1
ATOM 1588 C CA . PRO A 1 205 ? -6.626 -18.805 -1.770 1.00 39.16 205 PRO A CA 1
ATOM 1589 C C . PRO A 1 205 ? -5.410 -19.501 -2.407 1.00 39.16 205 PRO A C 1
ATOM 1591 O O . PRO A 1 205 ? -5.331 -19.663 -3.629 1.00 39.16 205 PRO A O 1
ATOM 1594 N N . TRP A 1 206 ? -4.458 -19.915 -1.560 1.00 37.41 206 TRP A N 1
ATOM 1595 C CA . TRP A 1 206 ? -3.350 -20.801 -1.930 1.00 37.41 206 TRP A CA 1
ATOM 1596 C C . TRP A 1 206 ? -3.900 -22.169 -2.331 1.00 37.41 206 TRP A C 1
ATOM 1598 O O . TRP A 1 206 ? -4.333 -22.927 -1.472 1.00 37.41 206 TRP A O 1
ATOM 1608 N N . ILE A 1 207 ? -3.913 -22.467 -3.631 1.00 33.88 207 ILE A N 1
ATOM 1609 C CA . ILE A 1 207 ? -3.972 -23.848 -4.110 1.00 33.88 207 ILE A CA 1
ATOM 1610 C C . ILE A 1 207 ? -2.508 -24.266 -4.248 1.00 33.88 207 ILE A C 1
ATOM 1612 O O . ILE A 1 207 ? -1.797 -23.698 -5.079 1.00 33.88 207 ILE A O 1
ATOM 1616 N N . TYR A 1 208 ? -2.062 -25.124 -3.333 1.00 34.94 208 TYR A N 1
ATOM 1617 C CA . TYR A 1 208 ? -0.797 -25.852 -3.429 1.00 34.94 208 TYR A CA 1
ATOM 1618 C C . TYR A 1 208 ? -1.016 -27.129 -4.234 1.00 34.94 208 TYR A C 1
ATOM 1620 O O . TYR A 1 208 ? -2.115 -27.714 -4.086 1.00 34.94 208 TYR A O 1
#

Secondary structure (DSSP, 8-state):
-TT--EEEES-HHHHHH---TT--EEEEEE-TTS--HHHHHHHHHHHT---SEEEEEE---HHHHHHHHHH-TT--EEEEEEE--S-TTS-S-HHHHHHHHHS--SSSPPS-TT--EEEEEEESS----HHHHHHHHHHHHHHHSTT------EEEEEESS-----HHHHHHHHHHHHTT-EEEEEE--HHHHHHHHHHHHHT-----

Foldseek 3Di:
DAQDQEDEDAALVVLVVDAYQNHAEYAYEDAPPGDDLCSVVVSCVRNVHQHQYYHYAEQDALVSVLVVQVVRLNHQEYHYEYAPQDDPPPCPPSLQSNLVSQADDPPDDHRNLNHAYYEYFYADPDWQDPSSLVSNLNSLCRSLPVVRSHNHAEYEYEYQDDDPDDPVSVVSQVVSVVSRHHYYYDYDHNCVSVVVSVCVSVVDDDDD